Protein 5XSO (pdb70)

CATH classification: 3.40.50.2300 (+1 more: 1.10.10.10)

Nearest PDB structures (foldseek):
  5xt2-assembly5_E  TM=6.317E-01  e=3.917E-33  Bradyrhizobium japonicum
  1zn2-assembly1_A  TM=6.524E-01  e=1.057E-15  Pseudomonas fluorescens
  6ifh-assembly1_A  TM=9.009E-01  e=1.238E-09  Paenisporosarcina sp. TG-14
  7lza-assembly1_A  TM=9.058E-01  e=3.312E-07  Streptomyces coelicolor A3(2)
  8tef-assembly2_C  TM=5.940E-01  e=1.070E-07  Flavobacterium johnsoniae UW101

Sequence (202 aa):
TTKGHIYVIDDDAAMRDSLNFLLDSAGFGVTLFDDAQAFLDALPGLSFGCVVSDVRMPGLDGIELLKRMKAQQSPFPILIMTGHGDVPLAVEAMKLGAVDFLEKPFEDDRLTAMIESAIRRQAEPAAKSEAVAQDIAARVASLSPRERQVMMEEGLIAGLSNKLIARREYDISPRTIEVYRANVMMTKMQANSLSSELVRLAMMRAGML

Radius of gyration: 22.32 Å; Cα contacts (8 Å, |Δi|>4): 277; chains: 1; bounding box: 27×48×64 Å

B-factor: mean 31.54, std 16.88, range [5.8, 86.06]

Secondary structure (DSSP, 8-state):
--S-EEEEE-S-HHHHHHHHHHHHHTT-EEEEESSHHHHHHHGGGPPS-EEEEETT-TTS-HHHHHHHHHHTT----EEEEE-GGGHHHHHHHHHTT--EEEESS--HHHHHHHHHHHHHHHHHHHHTHHHHHHHHHHHHHS-HHHHHHHHHHHHT--HHHHHHHHT--GGGHHHHHHHHHHHHT-SSHHHHHHHHHHTT--

Structure (mmCIF, N/CA/C/O backbone):
data_5XSO
#
_entry.id   5XSO
#
_cell.length_a   70.849
_cell.length_b   79.335
_cell.length_c   120.121
_cell.angle_alpha   90.00
_cell.angle_beta   90.00
_cell.angle_gamma   90.00
#
_symmetry.space_group_name_H-M   'C 2 2 21'
#
loop_
_entity.id
_entity.type
_entity.pdbx_description
1 polymer 'Response regulator FixJ'
2 non-polymer GLYCEROL
3 non-polymer 'FORMIC ACID'
4 water water
#
loop_
_atom_site.group_PDB
_atom_site.id
_atom_site.type_symbol
_atom_site.label_atom_id
_atom_site.label_alt_id
_atom_site.label_comp_id
_atom_site.label_asym_id
_atom_site.label_entity_id
_atom_site.label_seq_id
_atom_site.pdbx_PDB_ins_code
_atom_site.Cartn_x
_atom_site.Cartn_y
_atom_site.Cartn_z
_atom_site.occupancy
_atom_site.B_iso_or_equiv
_atom_site.auth_seq_id
_atom_site.auth_comp_id
_atom_site.auth_asym_id
_atom_site.auth_atom_id
_atom_site.pdbx_PDB_model_num
ATOM 1 N N . THR A 1 12 ? 17.621 30.077 21.507 1.00 51.89 2 THR A N 1
ATOM 2 C CA . THR A 1 12 ? 16.238 29.904 21.969 1.00 56.24 2 THR A CA 1
ATOM 3 C C . THR A 1 12 ? 15.239 29.543 20.855 1.00 52.81 2 THR A C 1
ATOM 4 O O . THR A 1 12 ? 15.074 30.297 19.889 1.00 57.99 2 THR A O 1
ATOM 8 N N . THR A 1 13 ? 14.573 28.390 20.988 1.00 39.84 3 THR A N 1
ATOM 9 C CA . THR A 1 13 ? 13.638 27.894 19.973 1.00 36.51 3 THR A CA 1
ATOM 10 C C . THR A 1 13 ? 12.430 27.279 20.656 1.00 40.78 3 THR A C 1
ATOM 11 O O . THR A 1 13 ? 12.430 27.044 21.869 1.00 35.06 3 THR A O 1
ATOM 15 N N . LYS A 1 14 ? 11.401 26.981 19.856 1.00 33.99 4 LYS A N 1
ATOM 16 C CA . LYS A 1 14 ? 10.185 26.360 20.369 1.00 36.87 4 LYS A CA 1
ATOM 17 C C . LYS A 1 14 ? 10.357 24.864 20.605 1.00 25.98 4 LYS A C 1
ATOM 18 O O . LYS A 1 14 ? 9.393 24.183 20.974 1.00 26.34 4 LYS A O 1
ATOM 24 N N . GLY A 1 15 ? 11.547 24.338 20.387 1.00 26.59 5 GLY A N 1
ATOM 25 C CA . GLY A 1 15 ? 11.785 22.906 20.464 1.00 31.77 5 GLY A CA 1
ATOM 26 C C . GLY A 1 15 ? 12.710 22.517 19.327 1.00 33.49 5 GLY A C 1
ATOM 27 O O . GLY A 1 15 ? 12.793 23.190 18.292 1.00 28.91 5 GLY A O 1
ATOM 28 N N . HIS A 1 16 ? 13.442 21.426 19.525 1.00 22.92 6 HIS A N 1
ATOM 29 C CA . HIS A 1 16 ? 14.347 20.907 18.509 1.00 22.77 6 HIS A CA 1
ATOM 30 C C . HIS A 1 16 ? 13.730 19.692 17.828 1.00 21.48 6 HIS A C 1
ATOM 31 O O . HIS A 1 16 ? 13.106 18.857 18.485 1.00 21.42 6 HIS A O 1
ATOM 38 N N . ILE A 1 17 ? 13.894 19.601 16.507 1.00 20.67 7 ILE A N 1
ATOM 39 C CA . ILE A 1 17 ? 13.289 18.523 15.708 1.00 19.56 7 ILE A CA 1
ATOM 40 C C . ILE A 1 17 ? 14.399 17.724 15.048 1.00 20.33 7 ILE A C 1
ATOM 41 O O . ILE A 1 17 ? 15.307 18.304 14.440 1.00 21.78 7 ILE A O 1
ATOM 46 N N . TYR A 1 18 ? 14.327 16.399 15.133 1.00 20.52 8 TYR A N 1
ATOM 47 C CA . TYR A 1 18 ? 15.281 15.537 14.450 1.00 21.49 8 TYR A CA 1
ATOM 48 C C . TYR A 1 18 ? 14.535 14.931 13.267 1.00 20.25 8 TYR A C 1
ATOM 49 O O . TYR A 1 18 ? 13.673 14.060 13.455 1.00 19.71 8 TYR A O 1
ATOM 58 N N . VAL A 1 19 ? 14.868 15.375 12.057 1.00 20.06 9 VAL A N 1
ATOM 59 C CA . VAL A 1 19 ? 14.200 14.895 10.837 1.00 19.14 9 VAL A CA 1
ATOM 60 C C . VAL A 1 19 ? 14.984 13.723 10.261 1.00 20.41 9 VAL A C 1
ATOM 61 O O . VAL A 1 19 ? 16.197 13.836 10.024 1.00 21.89 9 VAL A O 1
ATOM 65 N N . ILE A 1 20 ? 14.284 12.627 9.961 1.00 20.06 10 ILE A N 1
ATOM 66 C CA . ILE A 1 20 ? 14.911 11.438 9.391 1.00 21.46 10 ILE A CA 1
ATOM 67 C C . ILE A 1 20 ? 14.168 11.114 8.113 1.00 20.70 10 ILE A C 1
ATOM 68 O O . ILE A 1 20 ? 13.001 10.685 8.158 1.00 19.66 10 ILE A O 1
ATOM 73 N N . ASP A 1 21 ? 14.795 11.378 6.962 1.00 21.38 11 ASP A N 1
ATOM 74 C CA . ASP A 1 21 ? 14.088 11.129 5.709 1.00 20.89 11 ASP A CA 1
ATOM 75 C C . ASP A 1 21 ? 15.122 10.954 4.617 1.00 22.60 11 ASP A C 1
ATOM 76 O O . ASP A 1 21 ? 16.035 11.761 4.511 1.00 23.35 11 ASP A O 1
ATOM 81 N N . ASP A 1 22 ? 15.019 9.867 3.856 1.00 27.08 12 ASP A N 1
ATOM 82 C CA . ASP A 1 22 ? 16.029 9.770 2.805 1.00 35.55 12 ASP A CA 1
ATOM 83 C C . ASP A 1 22 ? 15.663 10.595 1.569 1.00 36.27 12 ASP A C 1
ATOM 84 O O . ASP A 1 22 ? 16.469 10.670 0.643 1.00 31.94 12 ASP A O 1
ATOM 89 N N . ASP A 1 23 ? 14.493 11.237 1.540 1.00 29.57 13 ASP A N 1
ATOM 90 C CA . ASP A 1 23 ? 14.076 12.065 0.402 1.00 24.82 13 ASP A CA 1
ATOM 91 C C . ASP A 1 23 ? 14.561 13.488 0.583 1.00 26.49 13 ASP A C 1
ATOM 92 O O . ASP A 1 23 ? 14.100 14.196 1.489 1.00 24.71 13 ASP A O 1
ATOM 97 N N . ALA A 1 24 ? 15.447 13.935 -0.326 1.00 24.36 14 ALA A N 1
ATOM 98 C CA . ALA A 1 24 ? 16.006 15.277 -0.232 1.00 27.66 14 ALA A CA 1
ATOM 99 C C . ALA A 1 24 ? 14.912 16.354 -0.242 1.00 23.28 14 ALA A C 1
ATOM 100 O O . ALA A 1 24 ? 15.004 17.345 0.488 1.00 22.84 14 ALA A O 1
ATOM 102 N N . ALA A 1 25 ? 13.883 16.188 -1.074 1.00 24.38 15 ALA A N 1
ATOM 103 C CA . ALA A 1 25 ? 12.864 17.242 -1.182 1.00 28.76 15 ALA A CA 1
ATOM 104 C C . ALA A 1 25 ? 12.015 17.323 0.086 1.00 20.91 15 ALA A C 1
ATOM 105 O O . ALA A 1 25 ? 11.599 18.418 0.486 1.00 20.56 15 ALA A O 1
ATOM 107 N N . MET A 1 26 ? 11.738 16.170 0.725 1.00 19.98 16 MET A N 1
ATOM 108 C CA . MET A 1 26 ? 11.095 16.205 2.048 1.00 19.07 16 MET A CA 1
ATOM 109 C C . MET A 1 26 ? 11.968 16.926 3.063 1.00 18.35 16 MET A C 1
ATOM 110 O O . MET A 1 26 ? 11.469 17.762 3.825 1.00 17.70 16 MET A O 1
ATOM 115 N N . ARG A 1 27 ? 13.270 16.560 3.134 1.00 19.15 17 ARG A N 1
ATOM 116 C CA . ARG A 1 27 ? 14.179 17.220 4.081 1.00 19.45 17 ARG A CA 1
ATOM 117 C C . ARG A 1 27 ? 14.181 18.721 3.859 1.00 19.82 17 ARG A C 1
ATOM 118 O O . ARG A 1 27 ? 14.053 19.492 4.811 1.00 19.36 17 ARG A O 1
ATOM 126 N N . ASP A 1 28 ? 14.304 19.156 2.603 1.00 20.92 18 ASP A N 1
ATOM 127 C CA . ASP A 1 28 ? 14.282 20.597 2.339 1.00 21.62 18 ASP A CA 1
ATOM 128 C C . ASP A 1 28 ? 12.968 21.229 2.780 1.00 20.54 18 ASP A C 1
ATOM 129 O O . ASP A 1 28 ? 12.954 22.330 3.343 1.00 20.67 18 ASP A O 1
ATOM 134 N N . SER A 1 29 ? 11.851 20.577 2.470 1.00 19.78 19 SER A N 1
ATOM 135 C CA . SER A 1 29 ? 10.533 21.135 2.783 1.00 19.15 19 SER A CA 1
ATOM 136 C C . SER A 1 29 ? 10.278 21.190 4.292 1.00 18.03 19 SER A C 1
ATOM 137 O O . SER A 1 29 ? 9.735 22.183 4.806 1.00 18.33 19 SER A O 1
ATOM 140 N N . LEU A 1 30 ? 10.620 20.112 5.015 1.00 17.26 20 LEU A N 1
ATOM 141 C CA . LEU A 1 30 ? 10.558 20.140 6.476 1.00 16.50 20 LEU A CA 1
ATOM 142 C C . LEU A 1 30 ? 11.498 21.183 7.054 1.00 17.11 20 LEU A C 1
ATOM 143 O O . LEU A 1 30 ? 11.138 21.881 8.008 1.00 17.22 20 LEU A O 1
ATOM 148 N N . ASN A 1 31 ? 12.739 21.217 6.560 1.00 18.09 21 ASN A N 1
ATOM 149 C CA . ASN A 1 31 ? 13.722 22.190 7.057 1.00 19.04 21 ASN A CA 1
ATOM 150 C C . ASN A 1 31 ? 13.080 23.577 7.019 1.00 19.33 21 ASN A C 1
ATOM 151 O O . ASN A 1 31 ? 13.076 24.322 8.012 1.00 21.33 21 ASN A O 1
ATOM 156 N N . PHE A 1 32 ? 12.504 23.919 5.877 1.00 19.73 22 PHE A N 1
ATOM 157 C CA . PHE A 1 32 ? 11.982 25.272 5.707 1.00 20.48 22 PHE A CA 1
ATOM 158 C C . PHE A 1 32 ? 10.782 25.532 6.623 1.00 19.65 22 PHE A C 1
ATOM 159 O O . PHE A 1 32 ? 10.750 26.545 7.355 1.00 20.14 22 PHE A O 1
ATOM 167 N N . LEU A 1 33 ? 9.777 24.661 6.585 1.00 18.69 23 LEU A N 1
ATOM 168 C CA . LEU A 1 33 ? 8.559 24.933 7.347 1.00 18.32 23 LEU A CA 1
ATOM 169 C C . LEU A 1 33 ? 8.781 24.900 8.863 1.00 17.78 23 LEU A C 1
ATOM 170 O O . LEU A 1 33 ? 8.046 25.556 9.609 1.00 18.02 23 LEU A O 1
ATOM 175 N N . LEU A 1 34 ? 9.687 24.055 9.361 1.00 17.23 24 LEU A N 1
ATOM 176 C CA . LEU A 1 34 ? 9.892 24.029 10.803 1.00 17.15 24 LEU 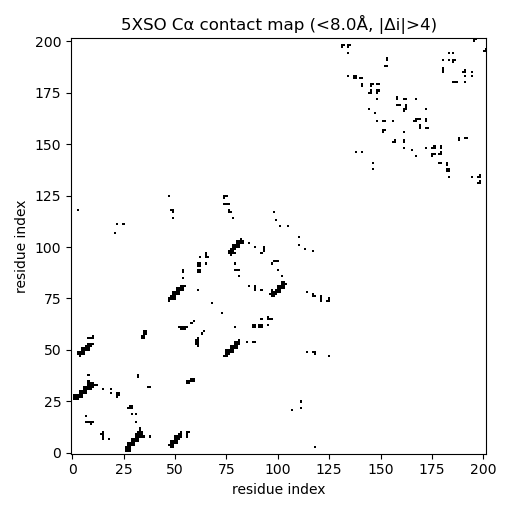A CA 1
ATOM 177 C C . LEU A 1 34 ? 10.584 25.317 11.261 1.00 18.36 24 LEU A C 1
ATOM 178 O O . LEU A 1 34 ? 10.302 25.840 12.351 1.00 18.83 24 LEU A O 1
ATOM 183 N N . ASP A 1 35 ? 11.500 25.824 10.437 1.00 19.10 25 ASP A N 1
ATOM 184 C CA . ASP A 1 35 ? 12.155 27.081 10.788 1.00 20.49 25 ASP A CA 1
ATOM 185 C C . ASP A 1 35 ? 11.141 28.213 10.853 1.00 20.98 25 ASP A C 1
ATOM 186 O O . ASP A 1 35 ? 11.193 29.052 11.764 1.00 21.96 25 ASP A O 1
ATOM 191 N N . SER A 1 36 ? 10.212 28.259 9.878 1.00 20.64 26 SER A N 1
ATOM 192 C CA . SER A 1 36 ? 9.191 29.307 9.893 1.00 21.50 26 SER A CA 1
ATOM 193 C C . SER A 1 36 ? 8.335 29.246 11.142 1.00 21.29 26 SER A C 1
ATOM 194 O O . SER A 1 36 ? 7.839 30.283 11.599 1.00 23.65 26 SER A O 1
ATOM 197 N N . ALA A 1 37 ? 8.144 28.061 11.689 1.00 20.08 27 ALA A N 1
ATOM 198 C CA . ALA A 1 37 ? 7.391 27.941 12.916 1.00 22.38 27 ALA A CA 1
ATOM 199 C C . ALA A 1 37 ? 8.238 28.204 14.160 1.00 25.30 27 ALA A C 1
ATOM 200 O O . ALA A 1 37 ? 7.697 28.187 15.270 1.00 24.86 27 ALA A O 1
ATOM 202 N N . GLY A 1 38 ? 9.541 28.391 14.028 1.00 21.30 28 GLY A N 1
ATOM 203 C CA . GLY A 1 38 ? 10.363 28.723 15.175 1.00 22.38 28 GLY A CA 1
ATOM 204 C C . GLY A 1 38 ? 11.060 27.557 15.851 1.00 23.39 28 GLY A C 1
ATOM 205 O O . GLY A 1 38 ? 11.633 27.749 16.933 1.00 23.02 28 GLY A O 1
ATOM 206 N N . PHE A 1 39 ? 11.082 26.377 15.239 1.00 20.66 29 PHE A N 1
ATOM 207 C CA . PHE A 1 39 ? 11.800 25.231 15.797 1.00 20.55 29 PHE A CA 1
ATOM 208 C C . PHE A 1 39 ? 13.256 25.194 15.341 1.00 21.28 29 PHE A C 1
ATOM 209 O O . PHE A 1 39 ? 13.562 25.596 14.225 1.00 21.25 29 PHE A O 1
ATOM 217 N N . GLY A 1 40 ? 14.123 24.597 16.146 1.00 22.11 30 GLY A N 1
ATOM 218 C CA . GLY A 1 40 ? 15.430 24.167 15.659 1.00 22.88 30 GLY A CA 1
ATOM 219 C C . GLY A 1 40 ? 15.368 22.783 15.003 1.00 21.91 30 GLY A C 1
ATOM 220 O O . GLY A 1 40 ? 14.526 21.950 15.356 1.00 20.98 30 GLY A O 1
ATOM 221 N N . VAL A 1 41 ? 16.271 22.528 14.050 1.00 22.40 31 VAL A N 1
ATOM 222 C CA . VAL A 1 41 ? 16.209 21.320 13.207 1.00 21.69 31 VAL A CA 1
ATOM 223 C C . VAL A 1 41 ? 17.600 20.718 12.999 1.00 30.53 31 VAL A C 1
ATOM 224 O O . VAL A 1 41 ? 18.582 21.436 12.764 1.00 24.71 31 VAL A O 1
ATOM 228 N N . THR A 1 42 ? 17.691 19.390 13.102 1.00 23.41 32 THR A N 1
ATOM 229 C CA . THR A 1 42 ? 18.870 18.620 12.695 1.00 25.06 32 THR A CA 1
ATOM 230 C C . THR A 1 42 ? 18.377 17.506 11.784 1.00 24.19 32 THR A C 1
ATOM 231 O O . THR A 1 42 ? 17.363 16.879 12.085 1.00 22.91 32 THR A O 1
ATOM 235 N N . LEU A 1 43 ? 19.049 17.265 10.660 1.00 25.05 33 LEU A N 1
ATOM 236 C CA . LEU A 1 43 ? 18.471 16.365 9.659 1.00 24.23 33 LEU A CA 1
ATOM 237 C C . LEU A 1 43 ? 19.384 15.172 9.446 1.00 26.11 33 LEU A C 1
ATOM 238 O O . LEU A 1 43 ? 20.610 15.304 9.518 1.00 28.22 33 LEU A O 1
ATOM 243 N N . PHE A 1 44 ? 18.787 14.023 9.156 1.00 25.62 34 PHE A N 1
ATOM 244 C CA . PHE A 1 44 ? 19.553 12.822 8.855 1.00 32.28 34 PHE A CA 1
ATOM 245 C C . PHE A 1 44 ? 19.002 12.192 7.580 1.00 27.05 34 PHE A C 1
ATOM 246 O O . PHE A 1 44 ? 17.775 12.099 7.407 1.00 25.10 34 PHE A O 1
ATOM 254 N N . ASP A 1 45 ? 19.888 11.789 6.674 1.00 28.99 35 ASP A N 1
ATOM 255 C CA . ASP A 1 45 ? 19.410 11.098 5.486 1.00 29.10 35 ASP A CA 1
ATOM 256 C C . ASP A 1 45 ? 19.655 9.602 5.584 1.00 46.72 35 ASP A C 1
ATOM 257 O O . ASP A 1 45 ? 19.234 8.846 4.702 1.00 44.97 35 ASP A O 1
ATOM 262 N N . ASP A 1 46 ? 20.330 9.171 6.647 1.00 54.06 36 ASP A N 1
ATOM 263 C CA . ASP A 1 46 ? 20.829 7.814 6.801 1.00 57.26 36 ASP A CA 1
ATOM 264 C C . ASP A 1 46 ? 20.386 7.294 8.155 1.00 65.19 36 ASP A C 1
ATOM 265 O O . ASP A 1 46 ? 20.600 7.955 9.179 1.00 68.37 36 ASP A O 1
ATOM 270 N N . ALA A 1 47 ? 19.779 6.108 8.150 1.00 67.46 37 ALA A N 1
ATOM 271 C CA . ALA A 1 47 ? 19.319 5.478 9.386 1.00 69.05 37 ALA A CA 1
ATOM 272 C C . ALA A 1 47 ? 20.424 5.404 10.436 1.00 70.23 37 ALA A C 1
ATOM 273 O O . ALA A 1 47 ? 20.245 5.840 11.582 1.00 76.05 37 ALA A O 1
ATOM 275 N N . GLN A 1 48 ? 21.573 4.832 10.063 1.00 65.62 38 GLN A N 1
ATOM 276 C CA . GLN A 1 48 ? 22.630 4.613 11.036 1.00 70.47 38 GLN A CA 1
ATOM 277 C C . GLN A 1 48 ? 23.098 5.935 11.606 1.00 77.35 38 GLN A C 1
ATOM 278 O O . GLN A 1 48 ? 23.342 6.046 12.811 1.00 80.89 38 GLN A O 1
ATOM 280 N N . ALA A 1 49 ? 23.194 6.957 10.750 1.00 71.31 39 ALA A N 1
ATOM 281 C CA . ALA A 1 49 ? 23.676 8.261 11.176 1.00 56.84 39 ALA A CA 1
ATOM 282 C C . ALA A 1 49 ? 22.903 8.785 12.383 1.00 43.19 39 ALA A C 1
ATOM 283 O O . ALA A 1 49 ? 23.494 9.347 13.311 1.00 44.09 39 ALA A O 1
ATOM 285 N N . PHE A 1 50 ? 21.582 8.642 12.376 1.00 38.53 40 PHE A N 1
ATOM 286 C CA . PHE A 1 50 ? 20.797 9.094 13.525 1.00 34.26 40 PHE A CA 1
ATOM 287 C C . PHE A 1 50 ? 21.162 8.294 14.774 1.00 42.64 40 PHE A C 1
ATOM 288 O O . PHE A 1 50 ? 21.376 8.856 15.855 1.00 42.33 40 PHE A O 1
ATOM 296 N N . LEU A 1 51 ? 21.223 6.970 14.646 1.00 48.74 41 LEU A N 1
ATOM 297 C CA . LEU A 1 51 ? 21.517 6.155 15.817 1.00 54.94 41 LEU A CA 1
ATOM 298 C C . LEU A 1 51 ? 22.931 6.402 16.326 1.00 52.95 41 LEU A C 1
ATOM 299 O O . LEU A 1 51 ? 23.169 6.364 17.542 1.00 61.67 41 LEU A O 1
ATOM 304 N N . ASP A 1 52 ? 23.882 6.657 15.416 1.00 51.36 42 ASP A N 1
ATOM 305 C CA . ASP A 1 52 ? 25.235 7.018 15.824 1.00 59.87 42 ASP A CA 1
ATOM 306 C C . ASP A 1 52 ? 25.232 8.305 16.633 1.00 59.65 42 ASP A C 1
ATOM 307 O O . ASP A 1 52 ? 25.950 8.421 17.631 1.00 49.68 42 ASP A O 1
ATOM 312 N N . ALA A 1 53 ? 24.427 9.285 16.220 1.00 43.70 43 ALA A N 1
ATOM 313 C CA . ALA A 1 53 ? 24.394 10.547 16.946 1.00 46.40 43 ALA A CA 1
ATOM 314 C C . ALA A 1 53 ? 23.580 10.471 18.232 1.00 42.11 43 ALA A C 1
ATOM 315 O O . ALA A 1 53 ? 23.804 11.270 19.145 1.00 42.70 43 ALA A O 1
ATOM 317 N N . LEU A 1 54 ? 22.685 9.497 18.344 1.00 41.22 44 LEU A N 1
ATOM 318 C CA . LEU A 1 54 ? 21.601 9.597 19.318 1.00 39.74 44 LEU A CA 1
ATOM 319 C C . LEU A 1 54 ? 22.077 9.694 20.768 1.00 42.88 44 LEU A C 1
ATOM 320 O O . LEU A 1 54 ? 21.489 10.484 21.527 1.00 41.05 44 LEU A O 1
ATOM 325 N N . PRO A 1 55 ? 23.120 8.987 21.212 1.00 51.48 45 PRO A N 1
ATOM 326 C CA . PRO A 1 55 ? 23.573 9.185 22.600 1.00 53.91 45 PRO A CA 1
ATOM 327 C C . PRO A 1 55 ? 24.035 10.609 22.911 1.00 53.54 45 PRO A C 1
ATOM 328 O O . PRO A 1 55 ? 23.982 11.008 24.080 1.00 60.88 45 PRO A O 1
ATOM 332 N N . GLY A 1 56 ? 24.445 11.399 21.916 1.00 47.51 46 GLY A N 1
ATOM 333 C CA . GLY A 1 56 ? 24.880 12.762 22.149 1.00 47.22 46 GLY A CA 1
ATOM 334 C C . GLY A 1 56 ? 23.858 13.853 21.882 1.00 52.01 46 GLY A C 1
ATOM 335 O O . GLY A 1 56 ? 24.183 15.036 22.029 1.00 43.75 46 GLY A O 1
ATOM 336 N N . LEU A 1 57 ? 22.632 13.503 21.487 1.00 47.59 47 LEU A N 1
ATOM 337 C CA . LEU A 1 57 ? 21.628 14.505 21.147 1.00 37.65 47 LEU A CA 1
ATOM 338 C C . LEU A 1 57 ? 20.843 14.967 22.361 1.00 37.31 47 LEU A C 1
ATOM 339 O O . LEU A 1 57 ? 20.432 14.160 23.197 1.00 38.11 47 LEU A O 1
ATOM 344 N N . SER A 1 58 ? 20.542 16.258 22.391 1.00 36.43 48 SER A N 1
ATOM 345 C CA . SER A 1 58 ? 19.682 16.813 23.423 1.00 35.73 48 SER A CA 1
ATOM 346 C C . SER A 1 58 ? 18.209 16.635 23.049 1.00 32.92 48 SER A C 1
ATOM 347 O O . SER A 1 58 ? 17.854 16.366 21.887 1.00 31.05 48 SER A O 1
ATOM 350 N N . PHE A 1 59 ? 17.340 16.841 24.044 1.00 32.89 49 PHE A N 1
ATOM 351 C CA . PHE A 1 59 ? 15.929 16.501 23.901 1.00 30.89 49 PHE A CA 1
ATOM 352 C C . PHE A 1 59 ? 15.299 17.178 22.688 1.00 30.55 49 PHE A C 1
ATOM 353 O O . PHE A 1 59 ? 15.540 18.355 22.415 1.00 28.06 49 PHE A O 1
ATOM 361 N N . GLY A 1 60 ? 14.503 16.420 21.950 1.00 26.72 50 GLY A N 1
ATOM 362 C CA . GLY A 1 60 ? 13.736 16.996 20.862 1.00 24.52 50 GLY A CA 1
ATOM 363 C C . GLY A 1 60 ? 12.772 15.965 20.320 1.00 23.25 50 GLY A C 1
ATOM 364 O O . GLY A 1 60 ? 12.684 14.836 20.807 1.00 24.06 50 GLY A O 1
ATOM 365 N N . CYS A 1 61 ? 12.042 16.365 19.302 1.00 21.50 51 CYS A N 1
ATOM 366 C CA . CYS A 1 61 ? 11.014 15.518 18.713 1.00 20.34 51 CYS A CA 1
ATOM 367 C C . CYS A 1 61 ? 11.568 14.909 17.427 1.00 19.86 51 CYS A C 1
ATOM 368 O O . CYS A 1 61 ? 12.131 15.629 16.591 1.00 19.50 51 CYS A O 1
ATOM 371 N N . VAL A 1 62 ? 11.386 13.608 17.254 1.00 20.07 52 VAL A N 1
ATOM 372 C CA . VAL A 1 62 ? 11.803 12.934 16.024 1.00 19.83 52 VAL A CA 1
ATOM 373 C C . VAL A 1 62 ? 10.639 12.914 15.037 1.00 18.26 52 VAL A C 1
ATOM 374 O O . VAL A 1 62 ? 9.499 12.575 15.401 1.00 17.85 52 VAL A O 1
ATOM 378 N N . VAL A 1 63 ? 10.910 13.287 13.781 1.00 17.63 53 VAL A N 1
ATOM 379 C CA . VAL A 1 63 ? 9.927 13.197 12.704 1.00 16.50 53 VAL A CA 1
ATOM 380 C C . VAL A 1 63 ? 10.559 12.345 11.604 1.00 16.96 53 VAL A C 1
ATOM 381 O O . VAL A 1 63 ? 11.538 12.777 10.980 1.00 17.39 53 VAL A O 1
ATOM 385 N N . SER A 1 64 ? 10.061 11.103 11.409 1.00 17.20 54 SER A N 1
ATOM 386 C CA . SER A 1 64 ? 10.771 10.143 10.578 1.00 18.15 54 SER A CA 1
ATOM 387 C C . SER A 1 64 ? 9.837 9.531 9.543 1.00 18.89 54 SER A C 1
ATOM 388 O O . SER A 1 64 ? 8.652 9.275 9.821 1.00 17.10 54 SER A O 1
ATOM 391 N N . ASP A 1 65 ? 10.357 9.376 8.330 1.00 18.10 55 ASP A N 1
ATOM 392 C CA . ASP A 1 65 ? 9.713 8.521 7.329 1.00 18.27 55 ASP A CA 1
ATOM 393 C C . ASP A 1 65 ? 9.555 7.087 7.819 1.00 19.34 55 ASP A C 1
ATOM 394 O O . ASP A 1 65 ? 10.459 6.511 8.433 1.00 20.64 55 ASP A O 1
ATOM 399 N N . VAL A 1 66 ? 8.394 6.492 7.496 1.00 19.09 56 VAL A N 1
ATOM 400 C CA . VAL A 1 66 ? 7.998 5.197 8.010 1.00 21.01 56 VAL A CA 1
ATOM 401 C C . VAL A 1 66 ? 8.858 4.101 7.418 1.00 21.92 56 VAL A C 1
ATOM 402 O O . VAL A 1 66 ? 9.017 3.035 8.032 1.00 23.35 56 VAL A O 1
ATOM 406 N N . ARG A 1 67 ? 9.366 4.305 6.202 1.00 22.24 57 ARG A N 1
ATOM 407 C CA . ARG A 1 67 ? 10.145 3.270 5.526 1.00 34.42 57 ARG A CA 1
ATOM 408 C C . ARG A 1 67 ? 11.562 3.729 5.182 1.00 38.94 57 ARG A C 1
ATOM 409 O O . ARG A 1 67 ? 12.072 3.467 4.098 1.00 40.22 57 ARG A O 1
ATOM 417 N N . MET A 1 68 ? 12.218 4.405 6.120 1.00 35.65 58 MET A N 1
ATOM 418 C CA . MET A 1 68 ? 13.646 4.692 6.020 1.00 41.20 58 MET A CA 1
ATOM 419 C C . MET A 1 68 ? 14.418 3.407 5.741 1.00 51.42 58 MET A C 1
ATOM 420 O O . MET A 1 68 ? 14.290 2.440 6.512 1.00 55.42 58 MET A O 1
ATOM 425 N N . PRO A 1 69 ? 15.177 3.333 4.646 1.00 55.44 59 PRO A N 1
ATOM 426 C CA . PRO A 1 69 ? 16.018 2.141 4.405 1.00 58.01 59 PRO A CA 1
ATOM 427 C C . PRO A 1 69 ? 16.960 1.882 5.577 1.00 53.47 59 PRO A C 1
ATOM 428 O O . PRO A 1 69 ? 17.776 2.727 5.941 1.00 57.24 59 PRO A O 1
ATOM 432 N N . GLY A 1 70 ? 16.807 0.719 6.205 1.00 55.25 60 GLY A N 1
ATOM 433 C CA . GLY A 1 70 ? 17.646 0.374 7.336 1.00 60.66 60 GLY A CA 1
ATOM 434 C C . GLY A 1 70 ? 17.129 0.795 8.698 1.00 61.13 60 GLY A C 1
ATOM 435 O O . GLY A 1 70 ? 17.767 0.484 9.711 1.00 66.09 60 GLY A O 1
ATOM 436 N N . LEU A 1 71 ? 16.004 1.495 8.760 1.00 56.03 61 LEU A N 1
ATOM 437 C CA . LEU A 1 71 ? 15.368 1.809 10.032 1.00 57.19 61 LEU A CA 1
ATOM 438 C C . LEU A 1 71 ? 13.932 2.191 9.745 1.00 53.78 61 LEU A C 1
ATOM 439 O O . LEU A 1 71 ? 13.550 3.351 9.914 1.00 53.19 61 LEU A O 1
ATOM 441 N N . ASP A 1 72 ? 13.136 1.233 9.291 1.00 48.76 62 ASP A N 1
ATOM 442 C CA . ASP A 1 72 ? 11.730 1.526 9.070 1.00 49.99 62 ASP A CA 1
ATOM 443 C C . ASP A 1 72 ? 11.097 1.969 10.389 1.00 51.34 62 ASP A C 1
ATOM 444 O O . ASP A 1 72 ? 11.761 2.012 11.433 1.00 46.75 62 ASP A O 1
ATOM 449 N N . GLY A 1 73 ? 9.813 2.276 10.376 1.00 42.76 63 GLY A N 1
ATOM 450 C CA . GLY A 1 73 ? 9.194 2.773 11.592 1.00 41.71 63 GLY A CA 1
ATOM 451 C C . GLY A 1 73 ? 9.319 1.817 12.760 1.00 38.68 63 GLY A C 1
ATOM 452 O O . GLY A 1 73 ? 9.548 2.246 13.898 1.00 33.98 63 GLY A O 1
ATOM 453 N N . ILE A 1 74 ? 9.145 0.511 12.504 1.00 31.80 64 ILE A N 1
ATOM 454 C CA . ILE A 1 74 ? 9.250 -0.482 13.568 1.00 34.44 64 ILE A CA 1
ATOM 455 C C . ILE A 1 74 ? 10.668 -0.526 14.121 1.00 33.60 64 ILE A C 1
ATOM 456 O O . ILE A 1 74 ? 10.875 -0.563 15.340 1.00 33.52 64 ILE A O 1
ATOM 461 N N . GLU A 1 75 ? 11.663 -0.575 13.233 1.00 33.24 65 GLU A N 1
ATOM 462 C CA . GLU A 1 75 ? 13.037 -0.758 13.696 1.00 39.84 65 GLU A CA 1
ATOM 463 C C . GLU A 1 75 ? 13.502 0.462 14.479 1.00 43.23 65 GLU A C 1
ATOM 464 O O . GLU A 1 75 ? 14.124 0.329 15.549 1.00 38.45 65 GLU A O 1
ATOM 470 N N . LEU A 1 76 ? 13.190 1.658 13.963 1.00 34.78 66 LEU A N 1
ATOM 471 C CA . LEU A 1 76 ? 13.496 2.892 14.673 1.00 30.96 66 LEU A CA 1
ATOM 472 C C . LEU A 1 76 ? 12.935 2.852 16.087 1.00 31.36 66 LEU A C 1
ATOM 473 O O . LEU A 1 76 ? 13.662 3.063 17.068 1.00 32.96 66 LEU A O 1
ATOM 478 N N . LEU A 1 77 ? 11.645 2.532 16.210 1.00 29.90 67 LEU A N 1
ATOM 479 C CA . LEU A 1 77 ? 11.026 2.476 17.532 1.00 31.86 67 LEU A CA 1
ATOM 480 C C . LEU A 1 77 ? 11.678 1.406 18.411 1.00 37.79 67 LEU A C 1
ATOM 481 O O . LEU A 1 77 ? 11.944 1.645 19.597 1.00 34.75 67 LEU A O 1
ATOM 486 N N . LYS A 1 78 ? 11.967 0.227 17.854 1.00 35.29 68 LYS A N 1
ATOM 487 C CA . LYS A 1 78 ? 12.631 -0.802 18.662 1.00 38.71 68 LYS A CA 1
ATOM 488 C C . LYS A 1 78 ? 13.975 -0.311 19.190 1.00 40.23 68 LYS A C 1
ATOM 489 O O . LYS A 1 78 ? 14.278 -0.488 20.376 1.00 42.33 68 LYS A O 1
ATOM 495 N N . ARG A 1 79 ? 14.781 0.336 18.344 1.00 39.41 69 ARG A N 1
ATOM 496 C CA . ARG A 1 79 ? 16.064 0.869 18.816 1.00 41.00 69 ARG A CA 1
ATOM 497 C C . ARG A 1 79 ? 15.875 1.997 19.833 1.00 40.03 69 ARG A C 1
ATOM 498 O O . ARG A 1 79 ? 16.618 2.076 20.818 1.00 46.82 69 ARG A O 1
ATOM 506 N N . MET A 1 80 ? 14.917 2.901 19.602 1.00 36.75 70 MET A N 1
ATOM 507 C CA . MET A 1 80 ? 14.774 4.049 20.494 1.00 35.87 70 MET A CA 1
ATOM 508 C C . MET A 1 80 ? 14.435 3.621 21.905 1.00 37.73 70 MET A C 1
ATOM 509 O O . MET A 1 80 ? 14.949 4.195 22.869 1.00 49.50 70 MET A O 1
ATOM 514 N N . LYS A 1 81 ? 13.583 2.616 22.053 1.00 39.88 71 LYS A N 1
ATOM 515 C CA . LYS A 1 81 ? 13.236 2.182 23.396 1.00 51.93 71 LYS A CA 1
ATOM 516 C C . LYS A 1 81 ? 14.325 1.290 23.985 1.00 57.37 71 LYS A C 1
ATOM 517 O O . LYS A 1 81 ? 14.541 1.301 25.205 1.00 56.02 71 LYS A O 1
ATOM 523 N N . ALA A 1 82 ? 15.064 0.570 23.137 1.00 54.84 72 ALA A N 1
ATOM 524 C CA . ALA A 1 82 ? 16.271 -0.087 23.619 1.00 59.82 72 ALA A CA 1
ATOM 525 C C . ALA A 1 82 ? 17.220 0.927 24.248 1.00 63.10 72 ALA A C 1
ATOM 526 O O . ALA A 1 82 ? 17.844 0.643 25.279 1.00 71.18 72 ALA A O 1
ATOM 528 N N . GLN A 1 83 ? 17.326 2.127 23.660 1.00 50.43 73 GLN A N 1
ATOM 529 C CA . GLN A 1 83 ? 18.148 3.181 24.245 1.00 53.56 73 GLN A CA 1
ATOM 530 C C . GLN A 1 83 ? 17.415 3.932 25.367 1.00 54.62 73 GLN A C 1
ATOM 531 O O . GLN A 1 83 ? 18.003 4.816 25.999 1.00 47.70 73 GLN A O 1
ATOM 537 N N . GLN A 1 84 ? 16.166 3.566 25.675 1.00 45.93 74 GLN A N 1
ATOM 538 C CA . GLN A 1 84 ? 15.373 4.284 26.679 1.00 50.32 74 GLN A CA 1
ATOM 539 C C . GLN A 1 84 ? 15.316 5.787 26.365 1.00 49.43 74 GLN A C 1
ATOM 540 O O . GLN A 1 84 ? 15.431 6.642 27.246 1.00 45.45 74 GLN A O 1
ATOM 546 N N . SER A 1 85 ? 15.152 6.112 25.088 1.00 39.88 75 SER A N 1
ATOM 547 C CA . SER A 1 85 ? 15.059 7.512 24.682 1.00 37.44 75 SER A CA 1
ATOM 548 C C . SER A 1 85 ? 13.746 8.126 25.138 1.00 35.75 75 SER A C 1
ATOM 549 O O . SER A 1 85 ? 12.681 7.572 24.865 1.00 34.67 75 SER A O 1
ATOM 552 N N . PRO A 1 86 ? 13.769 9.298 25.768 1.00 41.05 76 PRO A N 1
ATOM 553 C CA . PRO A 1 86 ? 12.528 10.026 26.045 1.00 33.98 76 PRO A CA 1
ATOM 554 C C . PRO A 1 86 ? 12.020 10.864 24.871 1.00 30.97 76 PRO A C 1
ATOM 555 O O . PRO A 1 86 ? 10.993 11.540 25.011 1.00 29.77 76 PRO A O 1
ATOM 559 N N . PHE A 1 87 ? 12.658 10.825 23.725 1.00 29.98 77 PHE A N 1
ATOM 560 C CA . PHE A 1 87 ? 12.221 11.686 22.604 1.00 27.42 77 PHE A CA 1
ATOM 561 C C . PHE A 1 87 ? 10.887 11.195 22.051 1.00 25.86 77 PHE A C 1
ATOM 562 O O . PHE A 1 87 ? 10.767 10.020 21.704 1.00 26.19 77 PHE A O 1
ATOM 570 N N . PRO A 1 88 ? 9.886 12.054 21.884 1.00 24.35 78 PRO A N 1
ATOM 571 C CA . PRO A 1 88 ? 8.683 11.612 21.169 1.00 23.00 78 PRO A CA 1
ATOM 572 C C . PRO A 1 88 ? 8.989 11.419 19.685 1.00 21.89 78 PRO A C 1
ATOM 573 O O . PRO A 1 88 ? 9.825 12.130 19.094 1.00 21.59 78 PRO A O 1
ATOM 577 N N . ILE A 1 89 ? 8.292 10.466 19.067 1.00 21.26 79 ILE A N 1
ATOM 578 C CA . ILE A 1 89 ? 8.498 10.178 17.651 1.00 20.28 79 ILE A CA 1
ATOM 579 C C . ILE A 1 89 ? 7.182 10.308 16.869 1.00 18.91 79 ILE A C 1
ATOM 580 O O . ILE A 1 89 ? 6.171 9.677 17.220 1.00 19.22 79 ILE A O 1
ATOM 585 N N . LEU A 1 90 ? 7.210 11.094 15.787 1.00 17.67 80 LEU A N 1
ATOM 586 C CA . LEU A 1 90 ? 6.114 11.159 14.825 1.00 16.65 80 LEU A CA 1
ATOM 587 C C . LEU A 1 90 ? 6.545 10.484 13.518 1.00 16.47 80 LEU A C 1
ATOM 588 O O . LEU A 1 90 ? 7.693 10.651 13.070 1.00 16.63 80 LEU A O 1
ATOM 593 N N . ILE A 1 91 ? 5.628 9.744 12.901 1.00 16.36 81 ILE A N 1
ATOM 594 C CA . ILE A 1 91 ? 5.904 8.943 11.714 1.00 16.52 81 ILE A CA 1
ATOM 595 C C . ILE A 1 91 ? 5.165 9.548 10.534 1.00 15.65 81 ILE A C 1
ATOM 596 O O . ILE A 1 91 ? 3.942 9.747 10.608 1.00 15.99 81 ILE A O 1
ATOM 601 N N . MET A 1 92 ? 5.903 9.857 9.446 1.00 15.45 82 MET A N 1
ATOM 602 C CA . MET A 1 92 ? 5.346 10.314 8.178 1.00 15.25 82 MET A CA 1
ATOM 603 C C . MET A 1 92 ? 5.188 9.111 7.251 1.00 15.99 82 MET A C 1
ATOM 604 O O . MET A 1 92 ? 6.074 8.265 7.184 1.00 16.50 82 MET A O 1
ATOM 609 N N . THR A 1 93 ? 4.067 9.030 6.540 1.00 16.54 83 THR A N 1
ATOM 610 C CA . THR 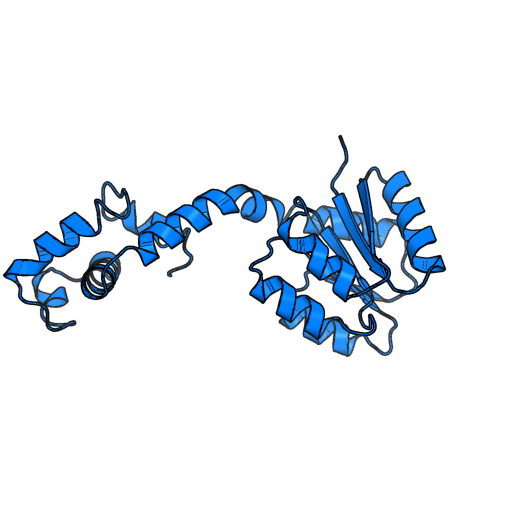A 1 93 ? 3.806 7.799 5.788 1.00 17.49 83 THR A CA 1
ATOM 611 C C . THR A 1 93 ? 2.910 8.094 4.591 1.00 18.06 83 THR A C 1
ATOM 612 O O . THR A 1 93 ? 2.002 8.941 4.661 1.00 17.99 83 THR A O 1
ATOM 616 N N . GLY A 1 94 ? 3.140 7.365 3.480 1.00 18.89 84 GLY A N 1
ATOM 617 C CA . GLY A 1 94 ? 2.136 7.309 2.426 1.00 19.85 84 GLY A CA 1
ATOM 618 C C . GLY A 1 94 ? 0.963 6.428 2.867 1.00 20.66 84 GLY A C 1
ATOM 619 O O . GLY A 1 94 ? 1.067 5.686 3.848 1.00 20.68 84 GLY A O 1
ATOM 620 N N . HIS A 1 95 ? -0.178 6.496 2.156 1.00 21.57 85 HIS A N 1
ATOM 621 C CA . HIS A 1 95 ? -1.339 5.764 2.655 1.00 22.47 85 HIS A CA 1
ATOM 622 C C . HIS A 1 95 ? -1.074 4.273 2.662 1.00 23.43 85 HIS A C 1
ATOM 623 O O . HIS A 1 95 ? -1.596 3.573 3.522 1.00 23.97 85 HIS A O 1
ATOM 630 N N . GLY A 1 96 ? -0.257 3.780 1.727 1.00 23.88 86 GLY A N 1
ATOM 631 C CA . GLY A 1 96 ? -0.016 2.340 1.671 1.00 26.29 86 GLY A CA 1
ATOM 632 C C . GLY A 1 96 ? 0.719 1.798 2.875 1.00 27.59 86 GLY A C 1
ATOM 633 O O . GLY A 1 96 ? 0.611 0.604 3.179 1.00 25.97 86 GLY A O 1
ATOM 634 N N . ASP A 1 97 ? 1.430 2.654 3.600 1.00 23.23 87 ASP A N 1
ATOM 635 C CA . ASP A 1 97 ? 2.235 2.200 4.723 1.00 23.01 87 ASP A CA 1
ATOM 636 C C . ASP A 1 97 ? 1.624 2.551 6.057 1.00 22.61 87 ASP A C 1
ATOM 637 O O . ASP A 1 97 ? 2.285 2.423 7.083 1.00 22.41 87 ASP A O 1
ATOM 642 N N . VAL A 1 98 ? 0.383 3.050 6.054 1.00 22.68 88 VAL A N 1
ATOM 643 C CA . VAL A 1 98 ? -0.307 3.359 7.302 1.00 22.62 88 VAL A CA 1
ATOM 644 C C . VAL A 1 98 ? -0.250 2.166 8.268 1.00 23.85 88 VAL A C 1
ATOM 645 O O . VAL A 1 98 ? -0.059 2.354 9.482 1.00 23.71 88 VAL A O 1
ATOM 649 N N . PRO A 1 99 ? -0.406 0.932 7.796 1.00 25.32 89 PRO A N 1
ATOM 650 C CA . PRO A 1 99 ? -0.332 -0.191 8.755 1.00 26.80 89 PRO A CA 1
ATOM 651 C C . PRO A 1 99 ? 1.024 -0.332 9.415 1.00 26.56 89 PRO A C 1
ATOM 652 O O . PRO A 1 99 ? 1.095 -0.786 10.562 1.00 27.52 89 PRO A O 1
ATOM 656 N N . LEU A 1 100 ? 2.102 -0.009 8.705 1.00 25.61 90 LEU A N 1
ATOM 657 C CA . LEU A 1 100 ? 3.425 0.001 9.332 1.00 25.39 90 LEU A CA 1
ATOM 658 C C . LEU A 1 100 ? 3.514 1.108 10.374 1.00 24.19 90 LEU A C 1
ATOM 659 O O . LEU A 1 100 ? 4.025 0.901 11.490 1.00 24.85 90 LEU A O 1
ATOM 664 N N . ALA A 1 101 ? 3.009 2.302 10.026 1.00 22.70 91 ALA A N 1
ATOM 665 C CA . ALA A 1 101 ? 2.867 3.362 11.008 1.00 21.81 91 ALA A CA 1
ATOM 666 C C . ALA A 1 101 ? 2.081 2.902 12.223 1.00 23.06 91 ALA A C 1
ATOM 667 O O . ALA A 1 101 ? 2.384 3.306 13.358 1.00 23.04 91 ALA A O 1
ATOM 669 N N . VAL A 1 102 ? 1.041 2.080 12.003 1.00 24.30 92 VAL A N 1
ATOM 670 C CA . VAL A 1 102 ? 0.275 1.577 13.132 1.00 25.73 92 VAL A CA 1
ATOM 671 C C . VAL A 1 102 ? 1.173 0.742 14.051 1.00 27.03 92 VAL A C 1
ATOM 672 O O . VAL A 1 102 ? 1.120 0.864 15.279 1.00 27.67 92 VAL A O 1
ATOM 676 N N . GLU A 1 103 ? 1.996 -0.123 13.471 1.00 27.70 93 GLU A N 1
ATOM 677 C CA . GLU A 1 103 ? 2.885 -0.940 14.297 1.00 29.32 93 GLU A CA 1
ATOM 678 C C . GLU A 1 103 ? 3.821 -0.051 15.113 1.00 28.49 93 GLU A C 1
ATOM 679 O O . GLU A 1 103 ? 4.078 -0.312 16.297 1.00 29.85 93 GLU A O 1
ATOM 685 N N . ALA A 1 104 ? 4.327 1.019 14.483 1.00 26.43 94 ALA A N 1
ATOM 686 C CA . ALA A 1 104 ? 5.215 1.935 15.175 1.00 25.64 94 ALA A CA 1
ATOM 687 C C . ALA A 1 104 ? 4.513 2.596 16.349 1.00 25.63 94 ALA A C 1
ATOM 688 O O . ALA A 1 104 ? 5.125 2.792 17.415 1.00 26.30 94 ALA A O 1
ATOM 690 N N . MET A 1 105 ? 3.244 2.972 16.187 1.00 25.09 95 MET A N 1
ATOM 691 C CA . MET A 1 105 ? 2.580 3.540 17.352 1.00 25.40 95 MET A CA 1
ATOM 692 C C . MET A 1 105 ? 2.359 2.499 18.441 1.00 27.73 95 MET A C 1
ATOM 693 O O . MET A 1 105 ? 2.444 2.826 19.633 1.00 28.42 95 MET A O 1
ATOM 698 N N . LYS A 1 106 ? 2.106 1.248 18.063 1.00 29.15 96 LYS A N 1
ATOM 699 C CA . LYS A 1 106 ? 1.965 0.232 19.114 1.00 31.68 96 LYS A CA 1
ATOM 700 C C . LYS A 1 106 ? 3.271 0.073 19.875 1.00 32.66 96 LYS A C 1
ATOM 701 O O . LYS A 1 106 ? 3.263 -0.209 21.075 1.00 35.16 96 LYS A O 1
ATOM 707 N N . LEU A 1 107 ? 4.406 0.281 19.200 1.00 32.57 97 LEU A N 1
ATOM 708 C CA . LEU A 1 107 ? 5.715 0.239 19.842 1.00 34.30 97 LEU A CA 1
ATOM 709 C C . LEU A 1 107 ? 6.087 1.536 20.544 1.00 39.03 97 LEU A C 1
ATOM 710 O O . LEU A 1 107 ? 7.130 1.573 21.216 1.00 34.63 97 LEU A O 1
ATOM 715 N N . GLY A 1 108 ? 5.287 2.598 20.407 1.00 29.59 98 GLY A N 1
ATOM 716 C CA . GLY A 1 108 ? 5.553 3.781 21.196 1.00 30.58 98 GLY A CA 1
ATOM 717 C C . GLY A 1 108 ? 5.567 5.100 20.436 1.00 28.79 98 GLY A C 1
ATOM 718 O O . GLY A 1 108 ? 5.609 6.162 21.067 1.00 25.85 98 GLY A O 1
ATOM 719 N N . ALA A 1 109 ? 5.523 5.073 19.114 1.00 24.93 99 ALA A N 1
ATOM 720 C CA . ALA A 1 109 ? 5.449 6.354 18.399 1.00 22.76 99 ALA A CA 1
ATOM 721 C C . ALA A 1 109 ? 4.203 7.123 18.842 1.00 22.39 99 ALA A C 1
ATOM 722 O O . ALA A 1 109 ? 3.140 6.531 19.113 1.00 23.41 99 ALA A O 1
ATOM 724 N N . VAL A 1 110 ? 4.322 8.457 18.901 1.00 21.17 100 VAL A N 1
ATOM 725 C CA . VAL A 1 110 ? 3.237 9.270 19.436 1.00 21.17 100 VAL A CA 1
ATOM 726 C C . VAL A 1 110 ? 2.080 9.402 18.435 1.00 23.61 100 VAL A C 1
ATOM 727 O O . VAL A 1 110 ? 0.890 9.300 18.803 1.00 22.44 100 VAL A O 1
ATOM 731 N N . ASP A 1 111 ? 2.368 9.602 17.156 1.00 19.44 101 ASP A N 1
ATOM 732 C CA . ASP A 1 111 ? 1.278 9.806 16.190 1.00 19.16 101 ASP A CA 1
ATOM 733 C C . ASP A 1 111 ? 1.904 9.656 14.796 1.00 18.23 101 ASP A C 1
ATOM 734 O O . ASP A 1 111 ? 3.119 9.460 14.675 1.00 17.79 101 ASP A O 1
ATOM 739 N N . PHE A 1 112 ? 1.082 9.761 13.747 1.00 18.11 102 PHE A N 1
ATOM 740 C CA . PHE A 1 112 ? 1.545 9.618 12.378 1.00 17.51 102 PHE A CA 1
ATOM 741 C C . PHE A 1 112 ? 0.871 10.677 11.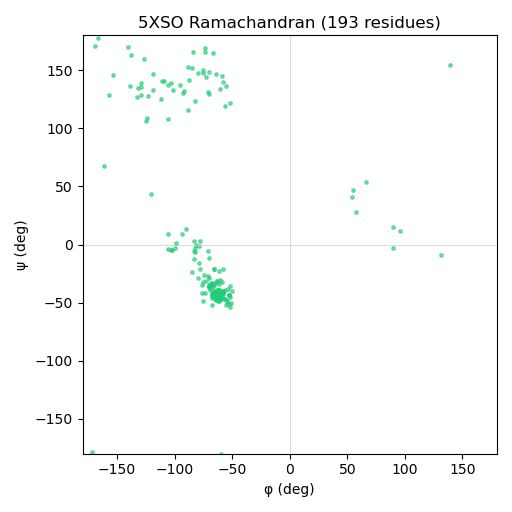527 1.00 17.14 102 PHE A C 1
ATOM 742 O O . PHE A 1 112 ? -0.173 11.245 11.906 1.00 17.71 102 PHE A O 1
ATOM 750 N N . LEU A 1 113 ? 1.427 10.908 10.340 1.00 16.59 103 LEU A N 1
ATOM 751 C CA . LEU A 1 113 ? 0.829 11.813 9.369 1.00 16.58 103 LEU A CA 1
ATOM 752 C C . LEU A 1 113 ? 0.801 11.145 8.015 1.00 16.90 103 LEU A C 1
ATOM 753 O O . LEU A 1 113 ? 1.848 10.688 7.536 1.00 16.56 103 LEU A O 1
ATOM 758 N N . GLU A 1 114 ? -0.368 11.092 7.392 1.00 17.70 104 GLU A N 1
ATOM 759 C CA . GLU A 1 114 ? -0.450 10.594 6.027 1.00 18.21 104 GLU A CA 1
ATOM 760 C C . GLU A 1 114 ? -0.082 11.707 5.067 1.00 17.98 104 GLU A C 1
ATOM 761 O O . GLU A 1 114 ? -0.714 12.770 5.092 1.00 18.18 104 GLU A O 1
ATOM 767 N N . LYS A 1 115 ? 0.928 11.464 4.206 1.00 17.81 105 LYS A N 1
ATOM 768 C CA . LYS A 1 115 ? 1.319 12.452 3.202 1.00 17.92 105 LYS A CA 1
ATOM 769 C C . LYS A 1 115 ? 0.313 12.482 2.053 1.00 19.39 105 LYS A C 1
ATOM 770 O O . LYS A 1 115 ? -0.301 11.463 1.726 1.00 19.83 105 LYS A O 1
ATOM 776 N N . PRO A 1 116 ? 0.142 13.632 1.397 1.00 19.56 106 PRO A N 1
ATOM 777 C CA . PRO A 1 116 ? 0.727 14.940 1.754 1.00 19.03 106 PRO A CA 1
ATOM 778 C C . PRO A 1 116 ? -0.016 15.515 2.957 1.00 18.76 106 PRO A C 1
ATOM 779 O O . PRO A 1 116 ? -1.226 15.299 3.081 1.00 19.45 106 PRO A O 1
ATOM 783 N N . PHE A 1 117 ? 0.673 16.261 3.816 1.00 17.98 107 PHE A N 1
ATOM 784 C CA . PHE A 1 117 ? 0.027 16.867 4.972 1.00 24.05 107 PHE A CA 1
ATOM 785 C C . PHE A 1 117 ? 0.316 18.370 4.970 1.00 18.13 107 PHE A C 1
ATOM 786 O O . PHE A 1 117 ? 1.306 18.845 4.391 1.00 19.12 107 PHE A O 1
ATOM 794 N N . GLU A 1 118 ? -0.511 19.127 5.679 1.00 24.40 108 GLU A N 1
ATOM 795 C CA . GLU A 1 118 ? -0.300 20.571 5.796 1.00 29.71 108 GLU A CA 1
ATOM 796 C C . GLU A 1 118 ? 0.767 20.905 6.831 1.00 28.68 108 GLU A C 1
ATOM 797 O O . GLU A 1 118 ? 0.908 20.197 7.843 1.00 24.47 108 GLU A O 1
ATOM 803 N N . ASP A 1 119 ? 1.505 22.005 6.580 1.00 25.76 109 ASP A N 1
ATOM 804 C CA . ASP A 1 119 ? 2.573 22.448 7.489 1.00 24.34 109 ASP A CA 1
ATOM 805 C C . ASP A 1 119 ? 2.052 22.573 8.910 1.00 24.60 109 ASP A C 1
ATOM 806 O O . ASP A 1 119 ? 2.716 22.168 9.880 1.00 18.99 109 ASP A O 1
ATOM 811 N N . ASP A 1 120 ? 0.863 23.157 9.066 1.00 26.70 110 ASP A N 1
ATOM 812 C CA . ASP A 1 120 ? 0.382 23.467 10.411 1.00 33.10 110 ASP A CA 1
ATOM 813 C C . ASP A 1 120 ? -0.087 22.234 11.150 1.00 29.42 110 ASP A C 1
ATOM 814 O O . ASP A 1 120 ? -0.108 22.233 12.395 1.00 26.51 110 ASP A O 1
ATOM 819 N N . ARG A 1 121 ? -0.524 21.194 10.423 1.00 27.71 111 ARG A N 1
ATOM 820 C CA . ARG A 1 121 ? -0.871 19.953 11.093 1.00 28.98 111 ARG A CA 1
ATOM 821 C C . ARG A 1 121 ? 0.362 19.325 11.737 1.00 17.27 111 ARG A C 1
ATOM 822 O O . ARG A 1 121 ? 0.282 18.802 12.864 1.00 18.88 111 ARG A O 1
ATOM 830 N N . LEU A 1 122 ? 1.503 19.358 11.039 1.00 17.42 112 LEU A N 1
ATOM 831 C CA . LEU A 1 122 ? 2.740 18.847 11.635 1.00 15.66 112 LEU A CA 1
ATOM 832 C C . LEU A 1 122 ? 3.136 19.687 12.842 1.00 18.85 112 LEU A C 1
ATOM 833 O O . LEU A 1 122 ? 3.462 19.148 13.902 1.00 15.92 112 LEU A O 1
ATOM 838 N N . THR A 1 123 ? 3.128 21.022 12.704 1.00 18.25 113 THR A N 1
ATOM 839 C CA . THR A 1 123 ? 3.702 21.800 13.801 1.00 18.68 113 THR A CA 1
ATOM 840 C C . THR A 1 123 ? 2.808 21.723 15.040 1.00 20.17 113 THR A C 1
ATOM 841 O O . THR A 1 123 ? 3.315 21.607 16.163 1.00 21.99 113 THR A O 1
ATOM 845 N N . ALA A 1 124 ? 1.482 21.670 14.861 1.00 19.26 114 ALA A N 1
ATOM 846 C CA . ALA A 1 124 ? 0.595 21.432 16.000 1.00 24.81 114 ALA A CA 1
ATOM 847 C C . ALA A 1 124 ? 0.841 20.069 16.637 1.00 23.06 114 ALA A C 1
ATOM 848 O O . ALA A 1 124 ? 0.731 19.908 17.861 1.00 21.21 114 ALA A O 1
ATOM 850 N N . MET A 1 125 ? 1.095 19.049 15.821 1.00 18.76 115 MET A N 1
ATOM 851 C CA . MET A 1 125 ? 1.347 17.734 16.386 1.00 17.56 115 MET A CA 1
ATOM 852 C C . MET A 1 125 ? 2.653 17.727 17.153 1.00 16.95 115 MET A C 1
ATOM 853 O O . MET A 1 125 ? 2.766 17.060 18.190 1.00 19.02 115 MET A O 1
ATOM 858 N N . ILE A 1 126 ? 3.665 18.424 16.631 1.00 16.48 116 ILE A N 1
ATOM 859 C CA . ILE A 1 126 ? 4.941 18.492 17.321 1.00 17.28 116 ILE A CA 1
ATOM 860 C C . ILE A 1 126 ? 4.766 19.196 18.652 1.00 20.80 116 ILE A C 1
ATOM 861 O O . ILE A 1 126 ? 5.326 18.775 19.668 1.00 18.91 116 ILE A O 1
ATOM 866 N N . GLU A 1 127 ? 4.028 20.317 18.657 1.00 21.04 117 GLU A N 1
ATOM 867 C CA . GLU A 1 127 ? 3.882 21.067 19.908 1.00 32.94 117 GLU A CA 1
ATOM 868 C C . GLU A 1 127 ? 3.263 20.202 20.984 1.00 26.77 117 GLU A C 1
ATOM 869 O O . GLU A 1 127 ? 3.693 20.236 22.152 1.00 28.80 117 GLU A O 1
ATOM 875 N N . SER A 1 128 ? 2.268 19.404 20.609 1.00 25.45 118 SER A N 1
ATOM 876 C CA . SER A 1 128 ? 1.613 18.533 21.568 1.00 29.73 118 SER A CA 1
ATOM 877 C C . SER A 1 128 ? 2.556 17.442 22.051 1.00 31.90 118 SER A C 1
ATOM 878 O O . SER A 1 128 ? 2.626 17.165 23.250 1.00 29.15 118 SER A O 1
ATOM 881 N N . ALA A 1 129 ? 3.322 16.848 21.132 1.00 24.37 119 ALA A N 1
ATOM 882 C CA . ALA A 1 129 ? 4.274 15.780 21.468 1.00 21.33 119 ALA A CA 1
ATOM 883 C C . ALA A 1 129 ? 5.343 16.261 22.431 1.00 21.85 119 ALA A C 1
ATOM 884 O O . ALA A 1 129 ? 5.723 15.555 23.373 1.00 23.18 119 ALA A O 1
ATOM 886 N N . ILE A 1 130 ? 5.905 17.433 22.153 1.00 21.51 120 ILE A N 1
ATOM 887 C CA . ILE A 1 130 ? 6.951 17.967 23.009 1.00 30.04 120 ILE A CA 1
ATOM 888 C C . ILE A 1 130 ? 6.384 18.267 24.383 1.00 39.87 120 ILE A C 1
ATOM 889 O O . ILE A 1 130 ? 6.988 17.935 25.412 1.00 30.73 120 ILE A O 1
ATOM 894 N N . ARG A 1 131 ? 5.201 18.878 24.414 1.00 39.32 121 ARG A N 1
ATOM 895 C CA A ARG A 1 131 ? 4.583 19.237 25.684 0.50 46.05 121 ARG A CA 1
ATOM 896 C CA B ARG A 1 131 ? 4.582 19.237 25.684 0.50 46.05 121 ARG A CA 1
ATOM 897 C C . ARG A 1 131 ? 4.354 18.005 26.558 1.00 43.12 121 ARG A C 1
ATOM 898 O O . ARG A 1 131 ? 4.602 18.040 27.770 1.00 48.11 121 ARG A O 1
ATOM 913 N N . GLN A 1 132 ? 3.899 16.894 25.959 1.00 34.58 122 GLN A N 1
ATOM 914 C CA . GLN A 1 132 ? 3.626 15.687 26.735 1.00 38.20 122 GLN A CA 1
ATOM 915 C C . GLN A 1 132 ? 4.905 14.949 27.133 1.00 39.04 122 GLN A C 1
ATOM 916 O O . GLN A 1 132 ? 4.948 14.324 28.197 1.00 36.73 122 GLN A O 1
ATOM 922 N N . ALA A 1 133 ? 5.934 14.954 26.275 1.00 28.75 123 ALA A N 1
ATOM 923 C CA . ALA A 1 133 ? 7.168 14.210 26.538 1.00 34.37 123 ALA A CA 1
ATOM 924 C C . ALA A 1 133 ? 8.174 14.977 27.396 1.00 36.20 123 ALA A C 1
ATOM 925 O O . ALA A 1 133 ? 9.038 14.351 28.031 1.00 33.11 123 ALA A O 1
ATOM 927 N N . GLU A 1 134 ? 8.106 16.308 27.409 1.00 47.13 124 GLU A N 1
ATOM 928 C CA . GLU A 1 134 ? 9.137 17.071 28.100 1.00 48.19 124 GLU A CA 1
ATOM 929 C C . GLU A 1 134 ? 9.247 16.711 29.573 1.00 47.51 124 GLU A C 1
ATOM 930 O O . GLU A 1 134 ? 10.382 16.519 30.038 1.00 46.22 124 GLU A O 1
ATOM 936 N N . PRO A 1 135 ? 8.156 16.593 30.347 1.00 48.34 125 PRO A N 1
ATOM 937 C CA . PRO A 1 135 ? 8.312 16.244 31.769 1.00 50.79 125 PRO A CA 1
ATOM 938 C C . PRO A 1 135 ? 9.170 15.009 32.023 1.00 45.20 125 PRO A C 1
ATOM 939 O O . PRO A 1 135 ? 10.059 15.060 32.892 1.00 42.75 125 PRO A O 1
ATOM 943 N N . ALA A 1 136 ? 8.975 13.913 31.272 1.00 44.92 126 ALA A N 1
ATOM 944 C CA . ALA A 1 136 ? 9.812 12.733 31.516 1.00 46.81 126 ALA A CA 1
ATOM 945 C C . ALA A 1 136 ? 11.261 12.980 31.092 1.00 47.89 126 ALA A C 1
ATOM 946 O O . ALA A 1 136 ? 12.203 12.528 31.760 1.00 38.55 126 ALA A O 1
ATOM 948 N N . ALA A 1 137 ? 11.460 13.681 29.973 1.00 41.16 127 ALA A N 1
ATOM 949 C CA . ALA A 1 137 ? 12.800 14.136 29.613 1.00 42.33 127 ALA A CA 1
ATOM 950 C C . ALA A 1 137 ? 13.465 14.907 30.759 1.00 45.13 127 ALA A C 1
ATOM 951 O O . ALA A 1 137 ? 14.655 14.715 31.046 1.00 43.27 127 ALA A O 1
ATOM 953 N N . LYS A 1 138 ? 12.715 15.794 31.420 1.00 45.14 128 LYS A N 1
ATOM 954 C CA . LYS A 1 138 ? 13.299 16.597 32.487 1.00 47.67 128 LYS A CA 1
ATOM 955 C C . LYS A 1 138 ? 13.640 15.727 33.697 1.00 45.22 128 LYS A C 1
ATOM 956 O O . LYS A 1 138 ? 14.660 15.955 34.369 1.00 44.45 128 LYS A O 1
ATOM 962 N N . SER A 1 139 ? 12.819 14.712 33.970 1.00 45.76 129 SER A N 1
ATOM 963 C CA . SER A 1 139 ? 12.970 13.866 35.164 1.00 44.58 129 SER A CA 1
ATOM 964 C C . SER A 1 139 ? 13.870 12.640 34.943 1.00 46.94 129 SER A C 1
ATOM 965 O O . SER A 1 139 ? 13.924 11.741 35.807 1.00 40.07 129 SER A O 1
ATOM 968 N N . GLU A 1 140 ? 14.617 12.617 33.841 1.00 43.07 130 GLU A N 1
ATOM 969 C CA . GLU A 1 140 ? 15.356 11.438 33.409 1.00 42.72 130 GLU A CA 1
ATOM 970 C C . GLU A 1 140 ? 16.603 11.192 34.240 1.00 41.24 130 GLU A C 1
ATOM 971 O O . GLU A 1 140 ? 16.872 10.052 34.632 1.00 39.89 130 GLU A O 1
ATOM 977 N N . ALA A 1 141 ? 17.421 12.228 34.457 1.00 41.96 131 ALA A N 1
ATOM 978 C CA . ALA A 1 141 ? 18.640 12.037 35.252 1.00 45.02 131 ALA A CA 1
ATOM 979 C C . ALA A 1 141 ? 18.325 11.514 36.654 1.00 42.21 131 ALA A C 1
ATOM 980 O O . ALA A 1 141 ? 19.066 10.677 37.193 1.00 37.54 131 ALA A O 1
ATOM 982 N N . VAL A 1 142 ? 17.250 12.015 37.279 1.00 40.46 132 VAL A N 1
ATOM 983 C CA . VAL A 1 142 ? 16.916 11.542 38.628 1.00 45.09 132 VAL A CA 1
ATOM 984 C C . VAL A 1 142 ? 16.335 10.127 38.570 1.00 34.85 132 VAL A C 1
ATOM 985 O O . VAL A 1 142 ? 16.697 9.256 39.386 1.00 33.17 132 VAL A O 1
ATOM 989 N N . ALA A 1 143 ? 15.462 9.854 37.579 1.00 35.78 133 ALA A N 1
ATOM 990 C CA . ALA A 1 143 ? 14.941 8.492 37.446 1.00 39.53 133 ALA A CA 1
ATOM 991 C C . ALA A 1 143 ? 16.072 7.509 37.177 1.00 36.59 133 ALA A C 1
ATOM 992 O O . ALA A 1 143 ? 16.044 6.371 37.651 1.00 33.33 133 ALA A O 1
ATOM 994 N N . GLN A 1 144 ? 17.098 7.937 36.445 1.00 35.81 134 GLN A N 1
ATOM 995 C CA . GLN A 1 144 ? 18.211 7.023 36.271 1.00 39.78 134 GLN A CA 1
ATOM 996 C C . GLN A 1 144 ? 19.011 6.890 37.553 1.00 34.05 134 GLN A C 1
ATOM 997 O O . GLN A 1 144 ? 19.563 5.815 37.824 1.00 33.49 134 GLN A O 1
ATOM 1003 N N . ASP A 1 145 ? 19.079 7.958 38.365 1.00 33.61 135 ASP A N 1
ATOM 1004 C CA . ASP A 1 145 ? 19.738 7.820 39.658 1.00 32.25 135 ASP A CA 1
ATOM 1005 C C . ASP A 1 145 ? 18.972 6.834 40.540 1.00 33.23 135 ASP A C 1
ATOM 1006 O O . ASP A 1 145 ? 19.581 5.967 41.167 1.00 29.98 135 ASP A O 1
ATOM 1011 N N . ILE A 1 146 ? 17.640 6.926 40.554 1.00 29.89 136 ILE A N 1
ATOM 1012 C CA . ILE A 1 146 ? 16.830 6.024 41.368 1.00 28.48 136 ILE A CA 1
ATOM 1013 C C . ILE A 1 146 ? 17.013 4.583 40.910 1.00 27.99 136 ILE A C 1
ATOM 1014 O O . ILE A 1 146 ? 17.183 3.668 41.730 1.00 26.57 136 ILE A O 1
ATOM 1019 N N . ALA A 1 147 ? 16.972 4.359 39.595 1.00 29.59 137 ALA A N 1
ATOM 1020 C CA . ALA A 1 147 ? 17.195 3.013 39.076 1.00 30.05 137 ALA A CA 1
ATOM 1021 C C . ALA A 1 147 ? 18.556 2.485 39.500 1.00 29.55 137 ALA A C 1
ATOM 1022 O O . ALA A 1 147 ? 18.706 1.289 39.798 1.00 29.08 137 ALA A O 1
ATOM 1024 N N . ALA A 1 148 ? 19.573 3.348 39.486 1.00 30.10 138 ALA A N 1
ATOM 1025 C CA . ALA A 1 148 ? 20.879 2.917 39.942 1.00 30.52 138 ALA A CA 1
ATOM 1026 C C . ALA A 1 148 ? 20.813 2.485 41.404 1.00 27.61 138 ALA A C 1
ATOM 1027 O O . ALA A 1 148 ? 21.445 1.491 41.791 1.00 27.24 138 ALA A O 1
ATOM 1029 N N . ARG A 1 149 ? 20.083 3.249 42.227 1.00 26.35 139 ARG A N 1
ATOM 1030 C CA . ARG A 1 149 ? 19.927 2.893 43.635 1.00 24.53 139 ARG A CA 1
ATOM 1031 C C . ARG A 1 149 ? 19.276 1.526 43.758 1.00 23.66 139 ARG A C 1
ATOM 1032 O O . ARG A 1 149 ? 19.737 0.675 44.525 1.00 22.66 139 ARG A O 1
ATOM 1040 N N . VAL A 1 150 ? 18.204 1.298 42.990 1.00 24.31 140 VAL A N 1
ATOM 1041 C CA . VAL A 1 150 ? 17.513 0.003 43.048 1.00 23.96 140 VAL A CA 1
ATOM 1042 C C . VAL A 1 150 ? 18.452 -1.116 42.625 1.00 24.57 140 VAL A C 1
ATOM 1043 O O . VAL A 1 150 ? 18.458 -2.195 43.229 1.00 23.75 140 VAL A O 1
ATOM 1047 N N . ALA A 1 151 ? 19.244 -0.878 41.574 1.00 26.43 141 ALA A N 1
ATOM 1048 C CA . ALA A 1 151 ? 20.189 -1.884 41.118 1.00 27.90 141 ALA A CA 1
ATOM 1049 C C . ALA A 1 151 ? 21.276 -2.145 42.142 1.00 26.75 141 ALA A C 1
ATOM 1050 O O . ALA A 1 151 ? 21.865 -3.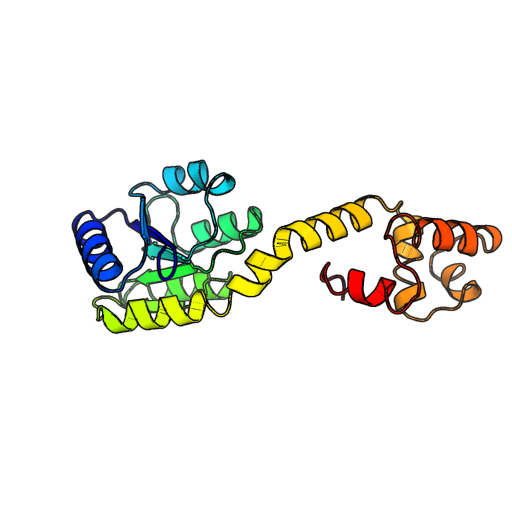232 42.125 1.00 27.55 141 ALA A O 1
ATOM 1052 N N . SER A 1 152 ? 21.523 -1.205 43.068 1.00 25.18 142 SER A N 1
ATOM 1053 C CA . SER A 1 152 ? 22.541 -1.429 44.076 1.00 24.31 142 SER A CA 1
ATOM 1054 C C . SER A 1 152 ? 22.056 -2.333 45.213 1.00 22.96 142 SER A C 1
ATOM 1055 O O . SER A 1 152 ? 22.889 -2.829 45.980 1.00 21.80 142 SER A O 1
ATOM 1058 N N . LEU A 1 153 ? 20.747 -2.544 45.349 1.00 17.15 143 LEU A N 1
ATOM 1059 C CA . LEU A 1 153 ? 20.250 -3.466 46.373 1.00 15.36 143 LEU A CA 1
ATOM 1060 C C . LEU A 1 153 ? 20.712 -4.896 46.091 1.00 16.03 143 LEU A C 1
ATOM 1061 O O . LEU A 1 153 ? 20.785 -5.320 44.956 1.00 17.83 143 LEU A O 1
ATOM 1066 N N . SER A 1 154 ? 20.957 -5.671 47.159 1.00 17.14 144 SER A N 1
ATOM 1067 C CA . SER A 1 154 ? 21.198 -7.106 46.992 1.00 15.48 144 SER A CA 1
ATOM 1068 C C . SER A 1 154 ? 19.859 -7.773 46.671 1.00 17.81 144 SER A C 1
ATOM 1069 O O . SER A 1 154 ? 18.785 -7.154 46.805 1.00 14.80 144 SER A O 1
ATOM 1072 N N . PRO A 1 155 ? 19.874 -9.034 46.256 1.00 16.65 145 PRO A N 1
ATOM 1073 C CA . PRO A 1 155 ? 18.599 -9.712 46.000 1.00 16.94 145 PRO A CA 1
ATOM 1074 C C . PRO A 1 155 ? 17.693 -9.747 47.210 1.00 15.11 145 PRO A C 1
ATOM 1075 O O . PRO A 1 155 ? 16.488 -9.494 47.062 1.00 15.03 145 PRO A O 1
ATOM 1079 N N . ARG A 1 156 ? 18.211 -10.018 48.415 1.00 13.91 146 ARG A N 1
ATOM 1080 C CA . ARG A 1 156 ? 17.314 -10.073 49.557 1.00 12.53 146 ARG A CA 1
ATOM 1081 C C . ARG A 1 156 ? 16.810 -8.676 49.890 1.00 11.40 146 ARG A C 1
ATOM 1082 O O . ARG A 1 156 ? 15.690 -8.501 50.382 1.00 10.94 146 ARG A O 1
ATOM 1090 N N . GLU A 1 157 ? 17.676 -7.681 49.726 1.00 11.27 147 GLU A N 1
ATOM 1091 C CA . GLU A 1 157 ? 17.235 -6.300 49.970 1.00 10.52 147 GLU A CA 1
ATOM 1092 C C . GLU A 1 157 ? 16.107 -5.914 49.030 1.00 11.32 147 GLU A C 1
ATOM 1093 O O . GLU A 1 157 ? 15.155 -5.220 49.437 1.00 11.45 147 GLU A O 1
ATOM 1099 N N . ARG A 1 158 ? 16.193 -6.360 47.761 1.00 12.93 148 ARG A N 1
ATOM 1100 C CA . ARG A 1 158 ? 15.125 -6.071 46.816 1.00 14.15 148 ARG A CA 1
ATOM 1101 C C . ARG A 1 158 ? 13.828 -6.743 47.260 1.00 13.88 148 ARG A C 1
ATOM 1102 O O . ARG A 1 158 ? 12.756 -6.125 47.232 1.00 14.04 148 ARG A O 1
ATOM 1110 N N . GLN A 1 159 ? 13.915 -8.005 47.719 1.00 13.67 149 GLN A N 1
ATOM 1111 C CA . GLN A 1 159 ? 12.734 -8.682 48.259 1.00 13.56 149 GLN A CA 1
ATOM 1112 C C . GLN A 1 159 ? 12.164 -7.979 49.470 1.00 12.07 149 GLN A C 1
ATOM 1113 O O . GLN A 1 159 ? 10.941 -7.891 49.624 1.00 12.36 149 GLN A O 1
ATOM 1119 N N . VAL A 1 160 ? 13.011 -7.561 50.396 1.00 10.75 15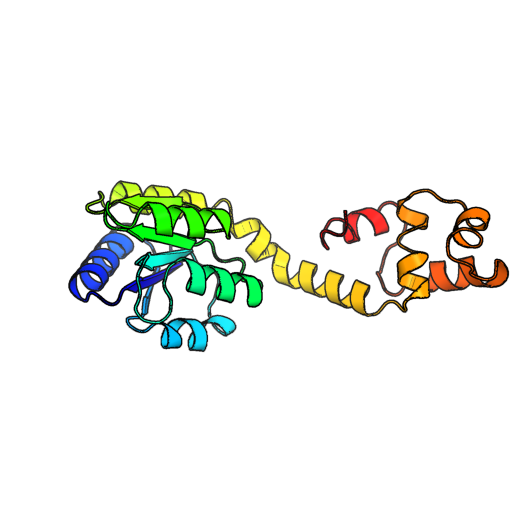0 VAL A N 1
ATOM 1120 C CA . VAL A 1 160 ? 12.526 -6.842 51.579 1.00 9.56 150 VAL A CA 1
ATOM 1121 C C . VAL A 1 160 ? 11.861 -5.525 51.180 1.00 9.81 150 VAL A C 1
ATOM 1122 O O . VAL A 1 160 ? 10.794 -5.176 51.686 1.00 9.75 150 VAL A O 1
ATOM 1126 N N . MET A 1 161 ? 12.443 -4.795 50.231 1.00 10.40 151 MET A N 1
ATOM 1127 C CA A MET A 1 161 ? 11.791 -3.585 49.724 0.50 11.93 151 MET A CA 1
ATOM 1128 C CA B MET A 1 161 ? 11.781 -3.580 49.773 0.50 11.04 151 MET A CA 1
ATOM 1129 C C . MET A 1 161 ? 10.408 -3.907 49.176 1.00 13.96 151 MET A C 1
ATOM 1130 O O . MET A 1 161 ? 9.420 -3.203 49.457 1.00 12.59 151 MET A O 1
ATOM 1139 N N . GLU A 1 162 ? 10.319 -4.975 48.363 1.00 13.42 152 GLU A N 1
ATOM 1140 C CA A GLU A 1 162 ? 9.029 -5.369 47.806 0.50 14.95 152 GLU A CA 1
ATOM 1141 C CA B GLU A 1 162 ? 9.030 -5.374 47.804 0.50 14.95 152 GLU A CA 1
ATOM 1142 C C . GLU A 1 162 ? 8.039 -5.727 48.902 1.00 14.33 152 GLU A C 1
ATOM 1143 O O . GLU A 1 162 ? 6.884 -5.305 48.866 1.00 15.24 152 GLU A O 1
ATOM 1154 N N . GLY A 1 163 ? 8.481 -6.516 49.888 1.00 13.07 153 GLY A N 1
ATOM 1155 C CA . GLY A 1 163 ? 7.591 -6.918 50.972 1.00 13.62 153 GLY A CA 1
ATOM 1156 C C . GLY A 1 163 ? 7.121 -5.741 51.813 1.00 13.26 153 GLY A C 1
ATOM 1157 O O . GLY A 1 163 ? 5.944 -5.679 52.214 1.00 12.79 153 GLY A O 1
ATOM 1158 N N . LEU A 1 164 ? 8.015 -4.784 52.073 1.00 11.05 154 LEU A N 1
ATOM 1159 C CA . LEU A 1 164 ? 7.623 -3.581 52.821 1.00 11.53 154 LEU A CA 1
ATOM 1160 C C . LEU A 1 164 ? 6.558 -2.808 52.084 1.00 12.16 154 LEU A C 1
ATOM 1161 O O . LEU A 1 164 ? 5.560 -2.376 52.678 1.00 12.64 154 LEU A O 1
ATOM 1166 N N . ILE A 1 165 ? 6.757 -2.598 50.782 1.00 13.20 155 ILE A N 1
ATOM 1167 C CA . ILE A 1 165 ? 5.789 -1.830 49.993 1.00 15.01 155 ILE A CA 1
ATOM 1168 C C . ILE A 1 165 ? 4.454 -2.554 49.881 1.00 18.36 155 ILE A C 1
ATOM 1169 O O . ILE A 1 165 ? 3.393 -1.923 49.859 1.00 17.76 155 ILE A O 1
ATOM 1174 N N . ALA A 1 166 ? 4.482 -3.884 49.793 1.00 16.41 156 ALA A N 1
ATOM 1175 C CA . ALA A 1 166 ? 3.292 -4.734 49.754 1.00 18.15 156 ALA A CA 1
ATOM 1176 C C . ALA A 1 166 ? 2.546 -4.771 51.083 1.00 18.66 156 ALA A C 1
ATOM 1177 O O . ALA A 1 166 ? 1.425 -5.299 51.120 1.00 21.67 156 ALA A O 1
ATOM 1179 N N . GLY A 1 167 ? 3.130 -4.255 52.157 1.00 15.66 157 GLY A N 1
ATOM 1180 C CA . GLY A 1 167 ? 2.477 -4.191 53.457 1.00 15.47 157 GLY A CA 1
ATOM 1181 C C . GLY A 1 167 ? 2.686 -5.405 54.343 1.00 19.08 157 GLY A C 1
ATOM 1182 O O . GLY A 1 167 ? 1.954 -5.580 55.338 1.00 15.42 157 GLY A O 1
ATOM 1183 N N . LEU A 1 168 ? 3.644 -6.253 54.022 1.00 15.13 158 LEU A N 1
ATOM 1184 C CA . LEU A 1 168 ? 3.924 -7.394 54.902 1.00 13.59 158 LEU A CA 1
ATOM 1185 C C . LEU A 1 168 ? 4.605 -6.963 56.177 1.00 12.49 158 LEU A C 1
ATOM 1186 O O . LEU A 1 168 ? 5.434 -6.040 56.201 1.00 11.96 158 LEU A O 1
ATOM 1191 N N . SER A 1 169 ? 4.254 -7.659 57.258 1.00 12.56 159 SER A N 1
ATOM 1192 C CA . SER A 1 169 ? 5.005 -7.578 58.499 1.00 11.63 159 SER A CA 1
ATOM 1193 C C . SER A 1 169 ? 6.388 -8.179 58.296 1.00 10.64 159 SER A C 1
ATOM 1194 O O . SER A 1 169 ? 6.611 -8.952 57.355 1.00 10.93 159 SER A O 1
ATOM 1197 N N . ASN A 1 170 ? 7.298 -7.893 59.238 1.00 9.81 160 ASN A N 1
ATOM 1198 C CA . ASN A 1 170 ? 8.600 -8.568 59.200 1.00 9.46 160 ASN A CA 1
ATOM 1199 C C . ASN A 1 170 ? 8.469 -10.086 59.250 1.00 10.20 160 ASN A C 1
ATOM 1200 O O . ASN A 1 170 ? 9.207 -10.801 58.571 1.00 10.20 160 ASN A O 1
ATOM 1205 N N . LYS A 1 171 ? 7.547 -10.608 60.081 1.00 11.29 161 LYS A N 1
ATOM 1206 C CA . LYS A 1 171 ? 7.374 -12.059 60.158 1.00 12.54 161 LYS A CA 1
ATOM 1207 C C . LYS A 1 171 ? 6.923 -12.615 58.826 1.00 13.16 161 LYS A C 1
ATOM 1208 O O . LYS A 1 171 ? 7.394 -13.680 58.380 1.00 13.75 161 LYS A O 1
ATOM 1214 N N . LEU A 1 172 ? 6.039 -11.910 58.146 1.00 13.29 162 LEU A N 1
ATOM 1215 C CA . LEU A 1 172 ? 5.592 -12.402 56.855 1.00 14.23 162 LEU A CA 1
ATOM 1216 C C . LEU A 1 172 ? 6.641 -12.200 55.767 1.00 13.42 162 LEU A C 1
ATOM 1217 O O . LEU A 1 172 ? 6.687 -13.019 54.823 1.00 14.41 162 LEU A O 1
ATOM 1222 N N . ILE A 1 173 ? 7.452 -11.138 55.836 1.00 11.97 163 ILE A N 1
ATOM 1223 C CA . ILE A 1 173 ? 8.541 -11.015 54.864 1.00 11.48 163 ILE A CA 1
ATOM 1224 C 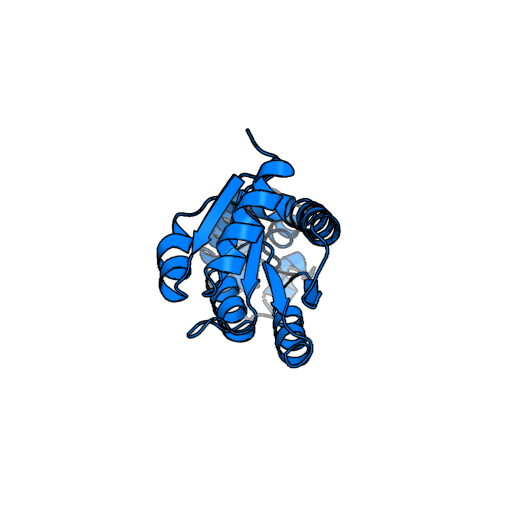C . ILE A 1 173 ? 9.488 -12.215 54.983 1.00 11.76 163 ILE A C 1
ATOM 1225 O O . ILE A 1 173 ? 9.840 -12.856 53.984 1.00 12.54 163 ILE A O 1
ATOM 1230 N N . ALA A 1 174 ? 9.887 -12.540 56.211 1.00 11.43 164 ALA A N 1
ATOM 1231 C CA . ALA A 1 174 ? 10.732 -13.707 56.479 1.00 12.03 164 ALA A CA 1
ATOM 1232 C C . ALA A 1 174 ? 10.118 -14.976 55.910 1.00 13.70 164 ALA A C 1
ATOM 1233 O O . ALA A 1 174 ? 10.787 -15.782 55.230 1.00 14.47 164 ALA A O 1
ATOM 1235 N N . ARG A 1 175 ? 8.833 -15.187 56.178 1.00 14.55 165 ARG A N 1
ATOM 1236 C CA A ARG A 1 175 ? 8.184 -16.424 55.737 0.50 16.46 165 ARG A CA 1
ATOM 1237 C CA B ARG A 1 175 ? 8.203 -16.431 55.736 0.50 16.45 165 ARG A CA 1
ATOM 1238 C C . ARG A 1 175 ? 8.019 -16.455 54.223 1.00 17.15 165 ARG A C 1
ATOM 1239 O O . ARG A 1 175 ? 8.188 -17.510 53.585 1.00 18.62 165 ARG A O 1
ATOM 1254 N N . GLU A 1 176 ? 7.664 -15.322 53.628 1.00 16.44 166 GLU A N 1
ATOM 1255 C CA . GLU A 1 176 ? 7.359 -15.300 52.202 1.00 17.53 166 GLU A CA 1
ATOM 1256 C C . GLU A 1 176 ? 8.599 -15.570 51.375 1.00 18.42 166 GLU A C 1
ATOM 1257 O O . GLU A 1 176 ? 8.549 -16.307 50.374 1.00 19.42 166 GLU A O 1
ATOM 1263 N N . TYR A 1 177 ? 9.720 -14.975 51.756 1.00 16.62 167 TYR A N 1
ATOM 1264 C CA . TYR A 1 177 ? 10.925 -15.085 50.949 1.00 17.39 167 TYR A CA 1
ATOM 1265 C C . TYR A 1 177 ? 11.933 -16.080 51.501 1.00 18.16 167 TYR A C 1
ATOM 1266 O O . TYR A 1 177 ? 12.951 -16.331 50.844 1.00 21.93 167 TYR A O 1
ATOM 1275 N N . ASP A 1 178 ? 11.674 -16.667 52.681 1.00 16.34 168 ASP A N 1
ATOM 1276 C CA . ASP A 1 178 ? 12.602 -17.618 53.333 1.00 16.86 168 ASP A CA 1
ATOM 1277 C C . ASP A 1 178 ? 13.901 -16.888 53.745 1.00 15.51 168 ASP A C 1
ATOM 1278 O O . ASP A 1 178 ? 15.006 -17.299 53.398 1.00 17.96 168 ASP A O 1
ATOM 1283 N N . ILE A 1 179 ? 13.732 -15.795 54.495 1.00 13.93 169 ILE A N 1
ATOM 1284 C CA . ILE A 1 179 ? 14.815 -14.971 55.047 1.00 19.89 169 ILE A CA 1
ATOM 1285 C C . ILE A 1 179 ? 14.797 -15.194 56.562 1.00 21.70 169 ILE A C 1
ATOM 1286 O O . ILE A 1 179 ? 13.724 -15.330 57.139 1.00 16.22 169 ILE A O 1
ATOM 1291 N N . SER A 1 180 ? 15.964 -15.293 57.204 1.00 12.72 170 SER A N 1
ATOM 1292 C CA . SER A 1 180 ? 15.955 -15.403 58.656 1.00 12.89 170 SER A CA 1
ATOM 1293 C C . SER A 1 180 ? 15.303 -14.168 59.310 1.00 11.61 170 SER A C 1
ATOM 1294 O O . SER A 1 180 ? 15.633 -13.013 58.943 1.00 11.58 170 SER A O 1
ATOM 1297 N N . PRO A 1 181 ? 14.405 -14.350 60.290 1.00 12.04 171 PRO A N 1
ATOM 1298 C CA . PRO A 1 181 ? 13.817 -13.197 61.005 1.00 11.17 171 PRO A CA 1
ATOM 1299 C C . PRO A 1 181 ? 14.844 -12.221 61.562 1.00 11.91 171 PRO A C 1
ATOM 1300 O O . PRO A 1 181 ? 14.564 -11.014 61.594 1.00 11.86 171 PRO A O 1
ATOM 1304 N N . ARG A 1 182 ? 16.008 -12.707 62.031 1.00 11.55 172 ARG A N 1
ATOM 1305 C CA . ARG A 1 182 ? 17.000 -11.779 62.588 1.00 13.15 172 ARG A CA 1
ATOM 1306 C C . ARG A 1 182 ? 17.672 -10.919 61.541 1.00 12.55 172 ARG A C 1
ATOM 1307 O O . ARG A 1 182 ? 18.414 -9.975 61.914 1.00 12.90 172 ARG A O 1
ATOM 1315 N N . THR A 1 183 ? 17.420 -11.141 60.235 1.00 9.40 173 THR A N 1
ATOM 1316 C CA . THR A 1 183 ? 18.056 -10.280 59.231 1.00 8.72 173 THR A CA 1
ATOM 1317 C C . THR A 1 183 ? 17.096 -9.280 58.613 1.00 8.16 173 THR A C 1
ATOM 1318 O O . THR A 1 183 ? 17.539 -8.463 57.799 1.00 7.67 173 THR A O 1
ATOM 1322 N N . ILE A 1 184 ? 15.793 -9.318 58.947 1.00 7.71 174 ILE A N 1
ATOM 1323 C CA . ILE A 1 184 ? 14.846 -8.447 58.241 1.00 7.25 174 ILE A CA 1
ATOM 1324 C C . ILE A 1 184 ? 15.161 -6.975 58.497 1.00 6.45 174 ILE A C 1
ATOM 1325 O O . ILE A 1 184 ? 15.183 -6.151 57.556 1.00 6.61 174 ILE A O 1
ATOM 1330 N N . GLU A 1 185 ? 15.414 -6.623 59.746 1.00 6.44 175 GLU A N 1
ATOM 1331 C CA . GLU A 1 185 ? 15.712 -5.212 60.015 1.00 8.72 175 GLU A CA 1
ATOM 1332 C C . GLU A 1 185 ? 17.070 -4.820 59.473 1.00 9.79 175 GLU A C 1
ATOM 1333 O O . GLU A 1 185 ? 17.284 -3.638 59.187 1.00 7.38 175 GLU A O 1
ATOM 1339 N N . VAL A 1 186 ? 18.012 -5.765 59.363 1.00 6.50 176 VAL A N 1
ATOM 1340 C CA . VAL A 1 186 ? 19.300 -5.445 58.725 1.00 6.78 176 VAL A CA 1
ATOM 1341 C C . VAL A 1 186 ? 19.080 -5.060 57.276 1.00 7.03 176 VAL A C 1
ATOM 1342 O O . VAL A 1 186 ? 19.585 -4.035 56.801 1.00 6.73 176 VAL A O 1
ATOM 1346 N N . TYR A 1 187 ? 18.307 -5.879 56.558 1.00 7.22 177 TYR A N 1
ATOM 1347 C CA . TYR A 1 187 ? 18.034 -5.567 55.180 1.00 6.94 177 TYR A CA 1
ATOM 1348 C C . TYR A 1 187 ? 17.203 -4.302 55.058 1.00 6.59 177 TYR A C 1
ATOM 1349 O O . TYR A 1 187 ? 17.446 -3.515 54.129 1.00 6.99 177 TYR A O 1
ATOM 1358 N N . ARG A 1 188 ? 16.199 -4.116 55.940 1.00 6.13 178 ARG A N 1
ATOM 1359 C CA . ARG A 1 188 ? 15.416 -2.884 55.865 1.00 6.06 178 ARG A CA 1
ATOM 1360 C C . ARG A 1 188 ? 16.348 -1.664 55.938 1.00 6.78 178 ARG A C 1
ATOM 1361 O O . ARG A 1 188 ? 16.195 -0.664 55.189 1.00 7.14 178 ARG A O 1
ATOM 1369 N N . ALA A 1 189 ? 17.243 -1.680 56.934 1.00 5.99 179 ALA A N 1
ATOM 1370 C CA . ALA A 1 189 ? 18.149 -0.523 57.117 1.00 6.58 179 ALA A CA 1
ATOM 1371 C C . ALA A 1 189 ? 18.986 -0.296 55.860 1.00 8.59 179 ALA A C 1
ATOM 1372 O O . ALA A 1 189 ? 19.191 0.867 55.426 1.00 8.86 179 ALA A O 1
ATOM 137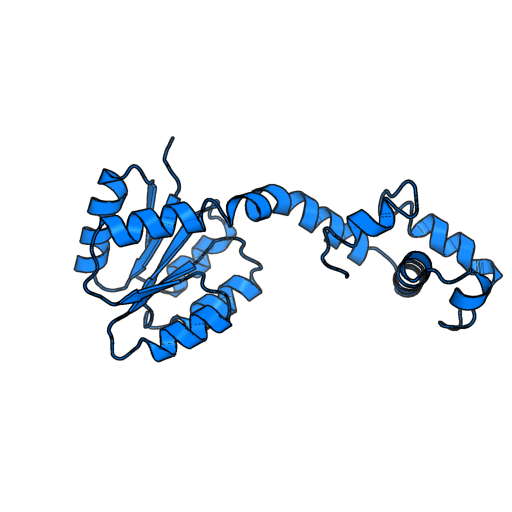4 N N . ASN A 1 190 ? 19.507 -1.380 55.274 1.00 7.41 180 ASN A N 1
ATOM 1375 C CA . ASN A 1 190 ? 20.259 -1.256 54.026 1.00 9.94 180 ASN A CA 1
ATOM 1376 C C . ASN A 1 190 ? 19.400 -0.708 52.903 1.00 9.85 180 ASN A C 1
ATOM 1377 O O . ASN A 1 190 ? 19.876 0.116 52.087 1.00 9.43 180 ASN A O 1
ATOM 1382 N N . VAL A 1 191 ? 18.149 -1.197 52.791 1.00 8.08 181 VAL A N 1
ATOM 1383 C CA . VAL A 1 191 ? 17.239 -0.648 51.794 1.00 8.77 181 VAL A CA 1
ATOM 1384 C C . VAL A 1 191 ? 17.095 0.869 51.971 1.00 9.05 181 VAL A C 1
ATOM 1385 O O . VAL A 1 191 ? 17.192 1.645 51.005 1.00 10.22 181 VAL A O 1
ATOM 1389 N N . MET A 1 192 ? 16.785 1.304 53.186 1.00 8.28 182 MET A N 1
ATOM 1390 C CA A MET A 1 192 ? 16.536 2.727 53.387 0.50 8.76 182 MET A CA 1
ATOM 1391 C CA B MET A 1 192 ? 16.543 2.735 53.407 0.50 8.75 182 MET A CA 1
ATOM 1392 C C . MET A 1 192 ? 17.782 3.551 53.062 1.00 9.74 182 MET A C 1
ATOM 1393 O O . MET A 1 192 ? 17.684 4.633 52.443 1.00 10.73 182 MET A O 1
ATOM 1402 N N . THR A 1 193 ? 18.973 3.067 53.456 1.00 9.83 183 THR A N 1
ATOM 1403 C CA . THR A 1 193 ? 20.222 3.806 53.185 1.00 10.81 183 THR A CA 1
ATOM 1404 C C . THR A 1 193 ? 20.551 3.853 51.691 1.00 11.72 183 THR A C 1
ATOM 1405 O O . THR A 1 193 ? 20.886 4.921 51.145 1.00 13.07 183 THR A O 1
ATOM 1409 N N . LYS A 1 194 ? 20.452 2.708 51.004 1.00 11.64 184 LYS A N 1
ATOM 1410 C CA . LYS A 1 194 ? 20.810 2.659 49.597 1.00 13.20 184 LYS A CA 1
ATOM 1411 C C . LYS A 1 194 ? 19.814 3.442 48.757 1.00 15.33 184 LYS A C 1
ATOM 1412 O O . LYS A 1 194 ? 20.203 4.121 47.800 1.00 15.99 184 LYS A O 1
ATOM 1418 N N . MET A 1 195 ? 18.545 3.424 49.142 1.00 13.36 185 MET A N 1
ATOM 1419 C CA . MET A 1 195 ? 17.534 4.174 48.417 1.00 15.54 185 MET A CA 1
ATOM 1420 C C . MET A 1 195 ? 17.462 5.640 48.836 1.00 15.10 185 MET A C 1
ATOM 1421 O O . MET A 1 195 ? 16.839 6.440 48.125 1.00 16.63 185 MET A O 1
ATOM 1426 N N . GLN A 1 196 ? 18.101 5.992 49.940 1.00 14.20 186 GLN A N 1
ATOM 1427 C CA . GLN A 1 196 ? 17.989 7.325 50.557 1.00 14.70 186 GLN A CA 1
ATOM 1428 C C . GLN A 1 196 ? 16.529 7.661 50.828 1.00 14.58 186 GLN A C 1
ATOM 1429 O O . GLN A 1 196 ? 16.012 8.729 50.445 1.00 16.06 186 GLN A O 1
ATOM 1435 N N . ALA A 1 197 ? 15.818 6.697 51.425 1.00 13.09 187 ALA A N 1
ATOM 1436 C CA . ALA A 1 197 ? 14.404 6.873 51.759 1.00 13.06 187 ALA A CA 1
ATOM 1437 C C . ALA A 1 197 ? 14.313 7.082 53.269 1.00 12.49 187 ALA A C 1
ATOM 1438 O O . ALA A 1 197 ? 14.966 6.356 54.033 1.00 12.42 187 ALA A O 1
ATOM 1440 N N . ASN A 1 198 ? 13.492 8.026 53.692 1.00 13.06 188 ASN A N 1
ATOM 1441 C CA . ASN A 1 198 ? 13.337 8.372 55.108 1.00 13.99 188 ASN A CA 1
ATOM 1442 C C . ASN A 1 198 ? 12.100 7.729 55.739 1.00 15.10 188 ASN A C 1
ATOM 1443 O O . ASN A 1 198 ? 11.805 7.977 56.915 1.00 13.52 188 ASN A O 1
ATOM 1448 N N . SER A 1 199 ? 11.299 7.003 54.961 1.00 11.76 189 SER A N 1
ATOM 1449 C CA . SER A 1 199 ? 10.078 6.400 55.470 1.00 12.13 189 SER A CA 1
ATOM 1450 C C . SER A 1 199 ? 9.578 5.433 54.399 1.00 13.11 189 SER A C 1
ATOM 1451 O O . SER A 1 199 ? 10.043 5.465 53.256 1.00 12.20 189 SER A O 1
ATOM 1454 N N . LEU A 1 200 ? 8.567 4.647 54.773 1.00 11.53 190 LEU A N 1
ATOM 1455 C CA . LEU A 1 200 ? 7.910 3.763 53.823 1.00 13.69 190 LEU A CA 1
ATOM 1456 C C . LEU A 1 200 ? 7.260 4.563 52.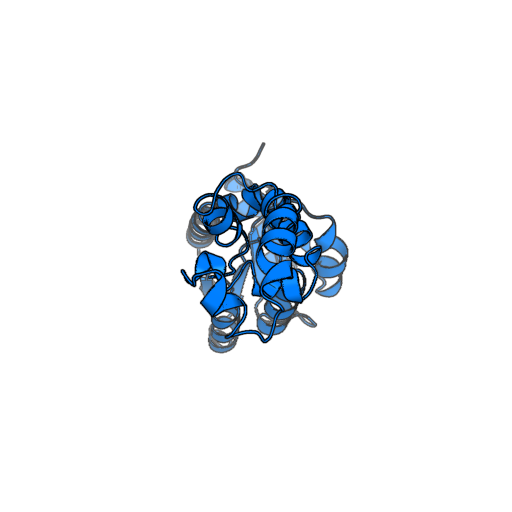689 1.00 14.94 190 LEU A C 1
ATOM 1457 O O . LEU A 1 200 ? 7.394 4.209 51.512 1.00 14.60 190 LEU A O 1
ATOM 1462 N N . SER A 1 201 ? 6.581 5.680 52.994 1.00 15.09 191 SER A N 1
ATOM 1463 C CA A SER A 1 201 ? 5.982 6.472 51.923 0.50 17.25 191 SER A CA 1
ATOM 1464 C CA B SER A 1 201 ? 5.973 6.425 51.900 0.50 17.24 191 SER A CA 1
ATOM 1465 C C . SER A 1 201 ? 7.032 6.968 50.942 1.00 17.72 191 SER A C 1
ATOM 1466 O O . SER A 1 201 ? 6.815 6.970 49.725 1.00 19.29 191 SER A O 1
ATOM 1471 N N . GLU A 1 202 ? 8.175 7.418 51.453 1.00 16.70 192 GLU A N 1
ATOM 1472 C CA . GLU A 1 202 ? 9.248 7.854 50.566 1.00 17.30 192 GLU A CA 1
ATOM 1473 C C . GLU A 1 202 ? 9.758 6.697 49.727 1.00 16.81 192 GLU A C 1
ATOM 1474 O O . GLU A 1 202 ? 9.997 6.841 48.518 1.00 18.32 192 GLU A O 1
ATOM 1480 N N . LEU A 1 203 ? 9.899 5.530 50.354 1.00 15.01 193 LEU A N 1
ATOM 1481 C CA . LEU A 1 203 ? 10.315 4.337 49.598 1.00 14.73 193 LEU A CA 1
ATOM 1482 C C . LEU A 1 203 ? 9.323 4.011 48.478 1.00 17.19 193 LEU A C 1
ATOM 1483 O O . LEU A 1 203 ? 9.720 3.704 47.338 1.00 18.00 193 LEU A O 1
ATOM 1488 N N . VAL A 1 204 ? 8.028 4.107 48.771 1.00 17.10 194 VAL A N 1
ATOM 1489 C CA . VAL A 1 204 ? 6.990 3.936 47.747 1.00 24.68 194 VAL A CA 1
ATOM 1490 C C . VAL A 1 204 ? 7.169 4.930 46.595 1.00 22.00 194 VAL A C 1
ATOM 1491 O O . VAL A 1 204 ? 7.089 4.555 45.414 1.00 26.39 194 VAL A O 1
ATOM 1495 N N . ARG A 1 205 ? 7.387 6.200 46.904 1.00 21.94 195 ARG A N 1
ATOM 1496 C CA . ARG A 1 205 ? 7.459 7.171 45.816 1.00 26.73 195 ARG A CA 1
ATOM 1497 C C . ARG A 1 205 ? 8.707 6.963 44.969 1.00 31.94 195 ARG A C 1
ATOM 1498 O O . ARG A 1 205 ? 8.690 7.235 43.764 1.00 27.64 195 ARG A O 1
ATOM 1506 N N . LEU A 1 206 ? 9.808 6.532 45.578 1.00 22.57 196 LEU A N 1
ATOM 1507 C CA . LEU A 1 206 ? 10.966 6.177 44.771 1.00 22.96 196 LEU A CA 1
ATOM 1508 C C . LEU A 1 206 ? 10.639 4.990 43.866 1.00 23.87 196 LEU A C 1
ATOM 1509 O O . LEU A 1 206 ? 10.984 4.985 42.673 1.00 28.44 196 LEU A O 1
ATOM 1514 N N . ALA A 1 207 ? 9.991 3.964 44.418 1.00 22.34 197 ALA A N 1
ATOM 1515 C CA . ALA A 1 207 ? 9.531 2.875 43.571 1.00 34.01 197 ALA A CA 1
ATOM 1516 C C . ALA A 1 207 ? 8.565 3.381 42.490 1.00 39.12 197 ALA A C 1
ATOM 1517 O O . ALA A 1 207 ? 8.573 2.852 41.376 1.00 50.81 197 ALA A O 1
ATOM 1519 N N . MET A 1 208 ? 7.762 4.419 42.763 1.00 39.84 198 MET A N 1
ATOM 1520 C CA A MET A 1 208 ? 7.003 5.057 41.687 0.50 38.97 198 MET A CA 1
ATOM 1521 C CA B MET A 1 208 ? 7.003 5.070 41.688 0.50 38.91 198 MET A CA 1
ATOM 1522 C C . MET A 1 208 ? 7.945 5.512 40.580 1.00 51.16 198 MET A C 1
ATOM 1523 O O . MET A 1 208 ? 7.893 5.002 39.455 1.00 66.63 198 MET A O 1
ATOM 1532 N N . ARG A 1 209 ? 8.826 6.465 40.897 1.00 50.94 199 ARG A N 1
ATOM 1533 C CA . ARG A 1 209 ? 9.688 7.073 39.890 1.00 54.37 199 ARG A CA 1
ATOM 1534 C C . ARG A 1 209 ? 10.555 6.067 39.154 1.00 56.88 199 ARG A C 1
ATOM 1535 O O . ARG A 1 209 ? 11.040 6.379 38.062 1.00 64.79 199 ARG A O 1
ATOM 1543 N N . ALA A 1 210 ? 10.779 4.887 39.722 1.00 48.09 200 ALA A N 1
ATOM 1544 C CA . ALA A 1 210 ? 11.442 3.804 39.018 1.00 47.89 200 ALA A CA 1
ATOM 1545 C C . ALA A 1 210 ? 10.444 2.872 38.342 1.00 52.91 200 ALA A C 1
ATOM 1546 O O . ALA A 1 210 ? 10.834 1.795 37.878 1.00 49.49 200 ALA A O 1
ATOM 1548 N N . GLY A 1 211 ? 9.164 3.256 38.322 1.00 55.11 201 GLY A N 1
ATOM 1549 C CA . GLY A 1 211 ? 8.114 2.474 37.692 1.00 63.71 201 GLY A CA 1
ATOM 1550 C C . GLY A 1 211 ? 7.972 1.071 38.223 1.00 56.43 201 GLY A C 1
ATOM 1551 O O . GLY A 1 211 ? 7.527 0.184 37.492 1.00 56.09 201 GLY A O 1
ATOM 1552 N N . MET A 1 212 ? 8.336 0.836 39.476 1.00 46.78 202 MET A N 1
ATOM 1553 C CA . MET A 1 212 ? 8.309 -0.525 40.000 1.00 47.66 202 MET A CA 1
ATOM 1554 C C . MET A 1 212 ? 6.914 -0.985 40.376 1.00 49.00 202 MET A C 1
ATOM 1555 O O . MET A 1 212 ? 6.757 -2.128 40.817 1.00 50.20 202 MET A O 1
ATOM 1560 N N . LEU A 1 213 ? 5.908 -0.135 40.222 1.00 56.07 203 LEU A N 1
ATOM 1561 C CA . LEU A 1 213 ? 4.545 -0.542 40.508 1.00 61.04 203 LEU A CA 1
ATOM 1562 C C . LEU A 1 213 ? 3.732 -0.622 39.222 1.00 62.50 203 LEU A C 1
ATOM 1563 O O . LEU A 1 213 ? 2.866 0.225 38.997 1.00 68.58 203 LEU A O 1
#

Solvent-accessible surface area: 11045 Å² total; per-residue (Å²): 190,79,104,18,53,0,4,0,2,2,74,61,59,69,29,49,101,59,1,64,159,15,0,101,86,29,33,6,15,34,48,55,21,82,69,7,52,39,1,34,113,35,9,106,73,41,82,49,0,0,0,0,0,21,2,144,2,86,67,4,46,0,40,64,2,6,109,105,4,112,84,82,130,23,35,19,6,7,2,0,1,0,32,141,58,33,35,90,37,0,69,66,0,68,154,38,49,6,68,45,63,9,86,65,138,39,133,76,113,138,0,16,64,14,0,67,48,1,14,149,144,19,69,83,62,20,177,52,69,81,70,26,91,71,2,41,61,62,14,84,58,16,38,113,87,9,107,55,0,0,94,0,15,41,75,63,50,56,57,162,66,0,8,190,117,37,122,11,45,108,200,37,1,96,85,53,82,52,52,0,29,92,76,1,120,6,129,47,78,77,73,1,33,147,15,1,92,144,33,64,58,136

Foldseek 3Di:
DFLFEEEEEALDPVVVVVLCVLRVVVGYHYDYHNAPVVCVVCVVVDAEGAYEYEQCRPPQHLLNVLVVCVVVPPLHAYEYEYAPVCVVSVVNSVVSPHDYYHHPPDDSVVVVVVRSVRCVVSVVCSVCPVVLVVLVVLLVPQDVLLNLLLVCVLVPDDLVVSCVVVVNPSVCSVVSVVVNCVSNVAPDNVSSVVSCVSNVVD